Protein AF-0000000085047997 (afdb_homodimer)

InterPro domains:
  IPR000868 Isochorismatase-like domain [PF00857] (5-174)
  IPR036380 Isochorismatase-like superfamily [G3DSA:3.40.50.850] (3-185)
  IPR036380 Isochorismatase-like superfamily [SSF52499] (2-170)
  IPR050272 Isochorismatase-like hydrolase [PTHR43540] (2-173)

Organism: Alkalihalophilus pseudofirmus (strain ATCC BAA-2126 / JCM 17055 / OF4) (NCBI:txid398511)

Radius of gyration: 21.26 Å; Cα contacts (8 Å, |Δi|>4): 822; chains: 2; bounding box: 45×60×48 Å

Sequence (376 aa):
MSRKALLIVDMSYDFVADDGGLTVGTPAQTIVPDIVRTANLFLEKGDVVAVCMDAHTEDDPHFELWPKHNIIGTKGQELYGELGTWYDKNKENKSVLYIPKPEYDAFFNTNLEEELLAADVGEVYVVGVCTDICNFLTVYGAYARGFKTVAIYDQMTTFTQNQDVFIQQMESIFKTKIVYTSDLEKLEMSRKALLIVDMSYDFVADDGGLTVGTPAQTIVPDIVRTANLFLEKGDVVAVCMDAHTEDDPHFELWPKHNIIGTKGQELYGELGTWYDKNKENKSVLYIPKPEYDAFFNTNLEEELLAADVGEVYVVGVCTDICNFLTVYGAYARGFKTVAIYDQMTTFTQNQDVFIQQMESIFKTKIVYTSDLEKLE

pLDDT: mean 97.16, std 5.65, range [54.94, 99.0]

Solvent-accessible surface area (backbone atoms only — not comparable to full-atom values): 19262 Å² total; per-residue (Å²): 130,68,32,42,31,40,36,42,25,38,57,16,23,9,33,25,34,84,85,24,58,62,43,44,21,66,64,45,53,68,28,44,67,59,50,47,52,50,50,50,54,33,50,74,71,72,20,30,36,32,40,33,32,58,43,33,57,92,82,38,73,65,49,81,80,37,72,67,52,21,30,70,93,39,72,37,39,35,50,37,68,69,49,31,56,50,42,71,74,38,60,83,40,86,48,41,44,76,42,66,12,78,49,59,24,50,50,51,90,43,62,49,63,61,54,38,54,76,62,43,40,44,36,39,34,43,32,31,34,31,33,68,48,27,40,42,40,27,53,48,46,40,39,76,70,68,32,45,43,30,37,33,55,78,38,36,34,51,77,62,91,44,51,64,62,41,51,50,45,37,33,77,71,61,60,26,45,78,44,42,75,83,52,55,80,67,60,126,132,68,32,40,30,40,39,40,26,36,58,16,23,9,33,24,35,85,86,25,58,62,45,45,22,65,64,46,54,69,29,46,66,59,51,48,52,50,49,49,53,33,51,75,70,71,21,28,36,33,40,33,32,58,43,32,58,92,82,39,71,66,49,81,80,37,71,68,52,21,31,69,93,40,73,37,40,36,50,38,68,70,50,31,55,49,43,72,74,38,59,83,40,87,48,41,45,79,43,64,12,75,48,59,26,49,48,52,89,42,61,47,63,60,54,38,52,76,64,42,41,44,36,39,34,42,33,30,35,31,34,70,46,27,42,43,40,26,52,47,46,39,39,77,70,71,33,45,43,32,36,33,54,74,39,37,35,50,77,64,92,44,52,64,64,42,52,49,45,37,33,74,72,62,62,26,45,78,42,42,74,83,52,55,81,66,58,124

Foldseek 3Di:
DFAEEEEAEAQACLADPPPHQNHLYPLQVVLLVLSLVLCVVSVVVVHAYEYQFEEDDPPRPVCVVGPDALYPPDNRRARDDVVNVSCVVCVPPLRYHYWHDNALASLPPTCVVVSSVVSRHAAYEYAGDALQTSRLNNLVVCLVVRHAYEYALSRHHYNDPCSVVSVVCCCPPSVYHYHHSVCVVVVD/DFAEEEEAEAQACLQDPPPHQNHLYPLQVVLLVLSLVVCVVSVVVVHAYEYQFEEDDPPRPVCVVGPDALYPPDNRRARDDVVNVSCVVCVPPLRYHYWHDNALASLPPTCVVVSSVVSRHAAYEYAGDALQTSRLNNLVVCLVVRHAYEYALSRHHYNDPCSVVSVVCCCPPSVYHYHHSVCVVVVD

Nearest PDB structures (fold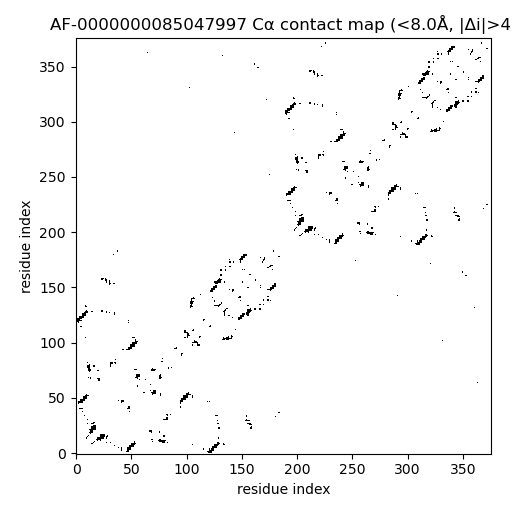seek):
  5zn8-assembly1_A  TM=9.623E-01  e=6.491E-22  Bacillus subtilis
  6a8l-assembly1_B  TM=9.741E-01  e=2.155E-21  Bacillus subtilis
  5zn8-assembly1_B  TM=9.685E-01  e=2.955E-21  Bacillus subtilis
  3o91-assembly1_C  TM=9.641E-01  e=3.696E-20  Streptococcus pneumoniae TIGR4
  3o92-assembly1_C  TM=9.667E-01  e=5.751E-20  Streptococcus pneumoniae TIGR4

Structure (mmCIF, N/CA/C/O backbone):
data_AF-0000000085047997-model_v1
#
loop_
_entity.id
_entity.type
_entity.pdbx_description
1 polymer 'Isochorismatase hydrolase'
#
loop_
_atom_site.group_PDB
_atom_site.id
_atom_site.type_symbol
_atom_site.label_atom_id
_atom_site.label_alt_id
_atom_site.label_comp_id
_atom_site.label_asym_id
_atom_site.label_entity_id
_atom_site.label_seq_id
_atom_site.pdbx_PDB_ins_code
_atom_site.Cartn_x
_atom_site.Cartn_y
_atom_site.Cartn_z
_atom_site.occupancy
_atom_site.B_iso_or_equiv
_atom_site.auth_seq_id
_atom_site.auth_comp_id
_atom_site.auth_asym_id
_atom_site.auth_atom_id
_atom_site.pdbx_PDB_model_num
ATOM 1 N N . MET A 1 1 ? -17.781 7.16 22.281 1 70.12 1 MET A N 1
ATOM 2 C CA . MET A 1 1 ? -17.469 7.07 20.859 1 70.12 1 MET A CA 1
ATOM 3 C C . MET A 1 1 ? -15.969 7.156 20.625 1 70.12 1 MET A C 1
ATOM 5 O O . MET A 1 1 ? -15.25 7.812 21.391 1 70.12 1 MET A O 1
ATOM 9 N N . SER A 1 2 ? -15.328 6.227 19.734 1 88.81 2 SER A N 1
ATOM 10 C CA . SER A 1 2 ? -13.883 6.258 19.531 1 88.81 2 SER A CA 1
ATOM 11 C C . SER A 1 2 ? -13.438 7.609 19 1 88.81 2 SER A C 1
ATOM 13 O O . SER A 1 2 ? -14.211 8.312 18.344 1 88.81 2 SER A O 1
ATOM 15 N N . ARG A 1 3 ? -12.375 8.125 19.5 1 96.69 3 ARG A N 1
ATOM 16 C CA . ARG A 1 3 ? -11.789 9.375 19.016 1 96.69 3 ARG A CA 1
ATOM 17 C C . ARG A 1 3 ? -11.398 9.25 17.547 1 96.69 3 ARG A C 1
ATOM 19 O O . ARG A 1 3 ? -11.367 8.148 17 1 96.69 3 ARG A O 1
ATOM 26 N N . LYS A 1 4 ? -11.258 10.414 16.938 1 98.19 4 LYS A N 1
ATOM 27 C CA . LYS A 1 4 ? -10.773 10.508 15.555 1 98.19 4 LYS A CA 1
ATOM 28 C C . LYS A 1 4 ? -9.359 11.07 15.508 1 98.19 4 LYS A C 1
ATOM 30 O O . LYS A 1 4 ? -8.883 11.656 16.484 1 98.19 4 LYS A O 1
ATOM 35 N N . ALA A 1 5 ? -8.695 10.766 14.438 1 98.88 5 ALA A N 1
ATOM 36 C CA . ALA A 1 5 ? -7.375 11.352 14.234 1 98.88 5 ALA A CA 1
ATOM 37 C C . ALA A 1 5 ? -7.242 11.922 12.828 1 98.88 5 ALA A C 1
ATOM 39 O O . ALA A 1 5 ? -7.723 11.328 11.859 1 98.88 5 ALA A O 1
ATOM 40 N N . LEU A 1 6 ? -6.684 13.094 12.758 1 98.94 6 LEU A N 1
ATOM 41 C CA . LEU A 1 6 ? -6.234 13.656 11.484 1 98.94 6 LEU A CA 1
ATOM 42 C C . LEU A 1 6 ? -4.77 13.32 11.234 1 98.94 6 LEU A C 1
ATOM 44 O O . LEU A 1 6 ? -3.898 13.672 12.031 1 98.94 6 LEU A O 1
ATOM 48 N N . LEU A 1 7 ? -4.492 12.602 10.172 1 99 7 LEU A N 1
ATOM 49 C CA . LEU A 1 7 ? -3.121 12.352 9.742 1 99 7 LEU A CA 1
ATOM 50 C C . LEU A 1 7 ? -2.701 13.344 8.664 1 99 7 LEU A C 1
ATOM 52 O O . LEU A 1 7 ? -3.246 13.336 7.555 1 99 7 LEU A O 1
ATOM 56 N N . ILE A 1 8 ? -1.826 14.219 9 1 99 8 ILE A N 1
ATOM 57 C CA . ILE A 1 8 ? -1.239 15.172 8.062 1 99 8 ILE A CA 1
ATOM 58 C C . ILE A 1 8 ? 0.055 14.594 7.492 1 99 8 ILE A C 1
ATOM 60 O O . ILE A 1 8 ? 1.069 14.523 8.188 1 99 8 ILE A O 1
ATOM 64 N N . VAL A 1 9 ? 0.037 14.297 6.195 1 98.94 9 VAL A N 1
ATOM 65 C CA . VAL A 1 9 ? 1.121 13.516 5.605 1 98.94 9 VAL A CA 1
ATOM 66 C C . VAL A 1 9 ? 2.021 14.43 4.777 1 98.94 9 VAL A C 1
ATOM 68 O O . VAL A 1 9 ? 1.578 15.016 3.785 1 98.94 9 VAL A O 1
ATOM 71 N N . ASP A 1 10 ? 3.232 14.625 5.184 1 98.94 10 ASP A N 1
ATOM 72 C CA . ASP A 1 10 ? 4.398 15.062 4.422 1 98.94 10 ASP A CA 1
ATOM 73 C C . ASP A 1 10 ? 4.215 16.484 3.891 1 98.94 10 ASP A C 1
ATOM 75 O O . ASP A 1 10 ? 4.582 16.781 2.754 1 98.94 10 ASP A O 1
ATOM 79 N N . MET A 1 11 ? 3.648 17.344 4.766 1 98.94 11 MET A N 1
ATOM 80 C CA . MET A 1 11 ? 3.547 18.75 4.391 1 98.94 11 MET A CA 1
ATOM 81 C C . MET A 1 11 ? 4.805 19.516 4.785 1 98.94 11 MET A C 1
ATOM 83 O O . MET A 1 11 ? 4.73 20.531 5.473 1 98.94 11 MET A O 1
ATOM 87 N N . SER A 1 12 ? 5.895 19.047 4.305 1 98.94 12 SER A N 1
ATOM 88 C CA . SER A 1 12 ? 7.215 19.594 4.609 1 98.94 12 SER A CA 1
ATOM 89 C C . SER A 1 12 ? 7.621 20.656 3.602 1 98.94 12 SER A C 1
ATOM 91 O O . SER A 1 12 ? 7 20.797 2.545 1 98.94 12 SER A O 1
ATOM 93 N N . TYR A 1 13 ? 8.656 21.375 3.92 1 98.88 13 TYR A N 1
ATOM 94 C CA . TYR A 1 13 ? 9.242 22.344 3.002 1 98.88 13 TYR A CA 1
ATOM 95 C C . TYR A 1 13 ? 9.68 21.672 1.705 1 98.88 13 TYR A C 1
ATOM 97 O O . TYR A 1 13 ? 9.344 22.141 0.614 1 98.88 13 TYR A O 1
ATOM 105 N N . ASP A 1 14 ? 10.375 20.594 1.718 1 98.88 14 ASP A N 1
ATOM 106 C CA . ASP A 1 14 ? 10.914 19.906 0.541 1 98.88 14 ASP A CA 1
ATOM 107 C C . ASP A 1 14 ? 9.797 19.422 -0.371 1 98.88 14 ASP A C 1
ATOM 109 O O . ASP A 1 14 ? 9.945 19.391 -1.594 1 98.88 14 ASP A O 1
ATOM 113 N N . PHE A 1 15 ? 8.617 19.094 0.186 1 98.88 15 PHE A N 1
ATOM 114 C CA . PHE A 1 15 ? 7.531 18.547 -0.616 1 98.88 15 PHE A CA 1
ATOM 115 C C . PHE A 1 15 ? 6.566 19.641 -1.056 1 98.88 15 PHE A C 1
ATOM 117 O O . PHE A 1 15 ? 5.727 19.406 -1.932 1 98.88 15 PHE A O 1
ATOM 124 N N . VAL A 1 16 ? 6.648 20.891 -0.462 1 98.88 16 VAL A N 1
ATOM 125 C CA . VAL A 1 16 ? 5.59 21.859 -0.696 1 98.88 16 VAL A CA 1
ATOM 126 C C . VAL A 1 16 ? 6.168 23.094 -1.367 1 98.88 16 VAL A C 1
ATOM 128 O O . VAL A 1 16 ? 5.566 23.641 -2.297 1 98.88 16 VAL A O 1
ATOM 131 N N . ALA A 1 17 ? 7.32 23.516 -0.924 1 98.75 17 ALA A N 1
ATOM 132 C CA . ALA A 1 17 ? 7.879 24.797 -1.362 1 98.75 17 ALA A CA 1
ATOM 133 C C . ALA A 1 17 ? 8.32 24.734 -2.82 1 98.75 17 ALA A C 1
ATOM 135 O O . ALA A 1 17 ? 8.719 23.672 -3.307 1 98.75 17 ALA A O 1
ATOM 136 N N . ASP A 1 18 ? 8.328 25.859 -3.482 1 98.31 18 ASP A N 1
ATOM 137 C CA . ASP A 1 18 ? 8.727 25.922 -4.883 1 98.31 18 ASP A CA 1
ATOM 138 C C . ASP A 1 18 ? 10.156 25.438 -5.074 1 98.31 18 ASP A C 1
ATOM 140 O O . ASP A 1 18 ? 10.469 24.781 -6.074 1 98.31 18 ASP A O 1
ATOM 144 N N . ASP A 1 19 ? 10.984 25.719 -4.18 1 97.88 19 ASP A N 1
ATOM 145 C CA . ASP A 1 19 ? 12.383 25.328 -4.293 1 97.88 19 ASP A CA 1
ATOM 146 C C . ASP A 1 19 ? 12.688 24.109 -3.424 1 97.88 19 ASP A C 1
ATOM 148 O O . ASP A 1 19 ? 13.844 23.875 -3.061 1 97.88 19 ASP A O 1
ATOM 152 N N . GLY A 1 20 ? 11.695 23.406 -3.002 1 97.88 20 GLY A N 1
ATOM 153 C CA . GLY A 1 20 ? 11.875 22.172 -2.248 1 97.88 20 GLY A CA 1
ATOM 154 C C . GLY A 1 20 ? 12.547 21.078 -3.049 1 97.88 20 GLY A C 1
ATOM 155 O O . GLY A 1 20 ? 12.406 21.016 -4.273 1 97.88 20 GLY A O 1
ATOM 156 N N . GLY A 1 21 ? 13.242 20.172 -2.438 1 96.19 21 GLY A N 1
ATOM 157 C CA . GLY A 1 21 ? 14.039 19.125 -3.078 1 96.19 21 GLY A CA 1
ATOM 158 C C . GLY A 1 21 ? 13.211 18.141 -3.879 1 96.19 21 GLY A C 1
ATOM 159 O O . GLY A 1 21 ? 13.703 17.531 -4.824 1 96.19 21 GLY A O 1
ATOM 160 N N . LEU A 1 22 ? 11.953 17.953 -3.549 1 97.38 22 LEU A N 1
ATOM 161 C CA . LEU A 1 22 ? 11.023 17.047 -4.199 1 97.38 22 LEU A CA 1
ATOM 162 C C . LEU A 1 22 ? 9.602 17.578 -4.137 1 97.38 22 LEU A C 1
ATOM 164 O O . LEU A 1 22 ? 8.688 16.891 -3.668 1 97.38 22 LEU A O 1
ATOM 168 N N . THR A 1 23 ? 9.336 18.75 -4.676 1 98.31 23 THR A N 1
ATOM 169 C CA . THR A 1 23 ? 8.18 19.594 -4.402 1 98.31 23 THR A CA 1
ATOM 170 C C . THR A 1 23 ? 6.988 19.172 -5.258 1 98.31 23 THR A C 1
ATOM 172 O O . THR A 1 23 ? 7.148 18.828 -6.43 1 98.31 23 THR A O 1
ATOM 175 N N . VAL A 1 24 ? 5.797 19.219 -4.648 1 98.44 24 VAL A N 1
ATOM 176 C CA . VAL A 1 24 ? 4.52 19.172 -5.344 1 98.44 24 VAL A CA 1
ATOM 177 C C . VAL A 1 24 ? 4.129 20.578 -5.801 1 98.44 24 VAL A C 1
ATOM 179 O O . VAL A 1 24 ? 3.287 20.734 -6.688 1 98.44 24 VAL A O 1
ATOM 182 N N . GLY A 1 25 ? 4.715 21.578 -5.219 1 98.25 25 GLY A N 1
ATOM 183 C CA . GLY A 1 25 ? 4.555 22.953 -5.668 1 98.25 25 GLY A CA 1
ATOM 184 C C . GLY A 1 25 ? 3.229 23.562 -5.254 1 98.25 25 GLY A C 1
ATOM 185 O O . GLY A 1 25 ? 2.77 23.359 -4.129 1 98.25 25 GLY A O 1
ATOM 186 N N . THR A 1 26 ? 2.639 24.344 -6.102 1 98.31 26 THR A N 1
ATOM 187 C CA . THR A 1 26 ? 1.471 25.172 -5.84 1 98.31 26 THR A CA 1
ATOM 188 C C . THR A 1 26 ? 0.292 24.328 -5.375 1 98.31 26 THR A C 1
ATOM 190 O O . THR A 1 26 ? -0.425 24.703 -4.445 1 98.31 26 THR A O 1
ATOM 193 N N . PRO A 1 27 ? 0.113 23.172 -5.992 1 98.31 27 PRO A N 1
ATOM 194 C CA . PRO A 1 27 ? -1.017 22.359 -5.516 1 98.31 27 PRO A CA 1
ATOM 195 C C . PRO A 1 27 ? -0.931 22.047 -4.023 1 98.31 27 PRO A C 1
ATOM 197 O O . PRO A 1 27 ? -1.945 22.094 -3.322 1 98.31 27 PRO A O 1
ATOM 200 N N . ALA A 1 28 ? 0.242 21.781 -3.525 1 98.81 28 ALA A N 1
ATOM 201 C CA . ALA A 1 28 ? 0.417 21.469 -2.107 1 98.81 28 ALA A CA 1
ATOM 202 C C . ALA A 1 28 ? 0.304 22.734 -1.256 1 98.81 28 ALA A C 1
ATOM 204 O O . ALA A 1 28 ? -0.241 22.703 -0.15 1 98.81 28 ALA A O 1
ATOM 205 N N . GLN A 1 29 ? 0.807 23.844 -1.737 1 98.81 29 GLN A N 1
ATOM 206 C CA . GLN A 1 29 ? 0.741 25.094 -1.008 1 98.81 29 GLN A CA 1
ATOM 207 C C . GLN A 1 29 ? -0.706 25.516 -0.768 1 98.81 29 GLN A C 1
AT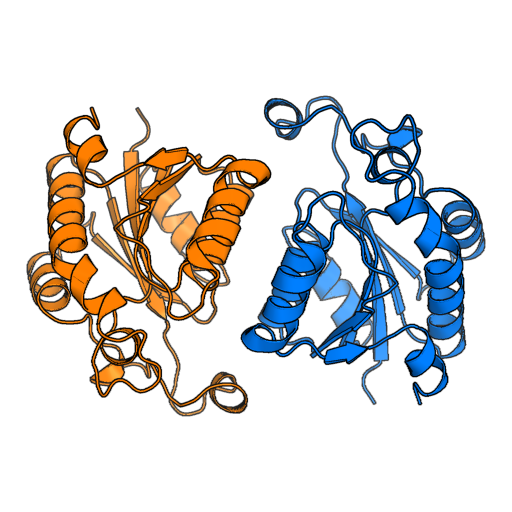OM 209 O O . GLN A 1 29 ? -1.037 26.047 0.299 1 98.81 29 GLN A O 1
ATOM 214 N N . THR A 1 30 ? -1.567 25.219 -1.692 1 98.31 30 THR A N 1
ATOM 215 C CA . THR A 1 30 ? -2.932 25.719 -1.69 1 98.31 30 THR A CA 1
ATOM 216 C C . THR A 1 30 ? -3.775 25.016 -0.635 1 98.31 30 THR A C 1
ATOM 218 O O . THR A 1 30 ? -4.801 25.547 -0.195 1 98.31 30 THR A O 1
ATOM 221 N N . ILE A 1 31 ? -3.34 23.875 -0.16 1 98.56 31 I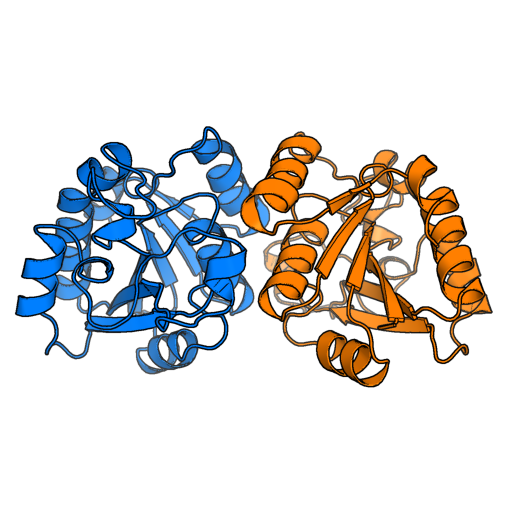LE A N 1
ATOM 222 C CA . ILE A 1 31 ? -4.203 23.125 0.748 1 98.56 31 ILE A CA 1
ATOM 223 C C . ILE A 1 31 ? -3.764 23.359 2.191 1 98.56 31 ILE A C 1
ATOM 225 O O . ILE A 1 31 ? -4.441 22.938 3.131 1 98.56 31 ILE A O 1
ATOM 229 N N . VAL A 1 32 ? -2.666 24.109 2.428 1 98.75 32 VAL A N 1
ATOM 230 C CA . VAL A 1 32 ? -2.07 24.281 3.748 1 98.75 32 VAL A CA 1
ATOM 231 C C . VAL A 1 32 ? -3.057 24.984 4.672 1 98.75 32 VAL A C 1
ATOM 233 O O . VAL A 1 32 ? -3.32 24.516 5.785 1 98.75 32 VAL A O 1
ATOM 236 N N . PRO A 1 33 ? -3.727 26.094 4.199 1 98.38 33 PRO A N 1
ATOM 237 C CA . PRO A 1 33 ? -4.629 26.797 5.117 1 98.38 33 PRO A CA 1
ATOM 238 C C . PRO A 1 33 ? -5.797 25.922 5.574 1 98.38 33 PRO A C 1
ATOM 240 O O . PRO A 1 33 ? -6.172 25.953 6.75 1 98.38 33 PRO A O 1
ATOM 243 N N . ASP A 1 34 ? -6.34 25.156 4.668 1 98.19 34 ASP A N 1
ATOM 244 C CA . ASP A 1 34 ? -7.465 24.297 5.023 1 98.19 34 ASP A CA 1
ATOM 245 C C . ASP A 1 34 ? -7.031 23.188 5.977 1 98.19 34 ASP A C 1
ATOM 247 O O . ASP A 1 34 ? -7.785 22.797 6.867 1 98.19 34 ASP A O 1
ATOM 251 N N . ILE A 1 35 ? -5.809 22.656 5.816 1 98.81 35 ILE A N 1
ATOM 252 C CA . ILE A 1 35 ? -5.281 21.62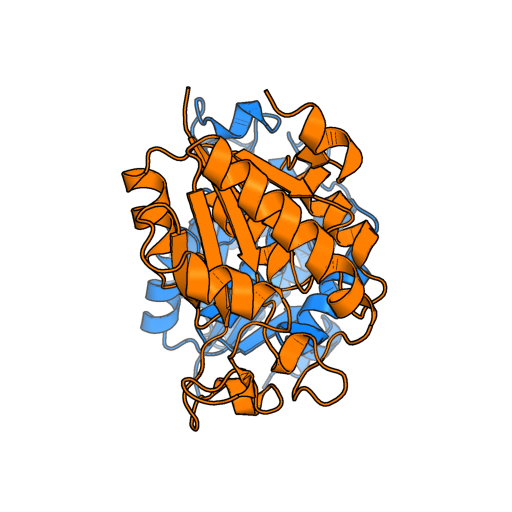5 6.711 1 98.81 35 ILE A CA 1
ATOM 253 C C . ILE A 1 35 ? -5.137 22.203 8.117 1 98.81 35 ILE A C 1
ATOM 255 O O . ILE A 1 35 ? -5.5 21.547 9.102 1 98.81 35 ILE A O 1
ATOM 259 N N . VAL A 1 36 ? -4.656 23.438 8.211 1 98.75 36 VAL A N 1
ATOM 260 C CA . VAL A 1 36 ? -4.484 24.078 9.5 1 98.75 36 VAL A CA 1
ATOM 261 C C . VAL A 1 36 ? -5.844 24.266 10.18 1 98.75 36 VAL A C 1
ATOM 263 O O . VAL A 1 36 ? -5.992 23.969 11.367 1 98.75 36 VAL A O 1
ATOM 266 N N . ARG A 1 37 ? -6.828 24.672 9.414 1 97.62 37 ARG A N 1
ATOM 267 C CA . ARG A 1 37 ? -8.172 24.844 9.953 1 97.62 37 ARG A CA 1
ATOM 268 C C . ARG A 1 37 ? -8.734 23.5 10.438 1 97.62 37 ARG A C 1
ATOM 270 O O . ARG A 1 37 ? -9.336 23.438 11.516 1 97.62 37 ARG A O 1
ATOM 277 N N . THR A 1 38 ? -8.555 22.484 9.664 1 98.31 38 THR A N 1
ATOM 278 C CA . THR A 1 38 ? -9.047 21.156 10.023 1 98.31 38 THR A CA 1
ATOM 279 C C . THR A 1 38 ? -8.344 20.641 11.281 1 98.31 38 THR A C 1
ATOM 281 O O . THR A 1 38 ? -8.984 20.062 12.156 1 98.31 38 THR A O 1
ATOM 284 N N . ALA A 1 39 ? -7.016 20.875 11.375 1 98.62 39 ALA A N 1
ATOM 285 C CA . ALA A 1 39 ? -6.27 20.484 12.57 1 98.62 39 ALA A CA 1
ATOM 286 C C . ALA A 1 39 ? -6.832 21.156 13.82 1 98.62 39 ALA A C 1
ATOM 288 O O . ALA A 1 39 ? -7.004 20.5 14.852 1 98.62 39 ALA A O 1
ATOM 289 N N . ASN A 1 40 ? -7.121 22.391 13.688 1 97.81 40 ASN A N 1
ATOM 290 C CA . ASN A 1 40 ? -7.715 23.109 14.812 1 97.81 40 ASN A CA 1
ATOM 291 C C . ASN A 1 40 ? -9.062 22.516 15.211 1 97.81 40 ASN A C 1
ATOM 293 O O . ASN A 1 40 ? -9.359 22.375 16.391 1 97.81 40 ASN A O 1
ATOM 297 N N . LEU A 1 41 ? -9.852 22.25 14.219 1 97.25 41 LEU A N 1
ATOM 298 C CA . LEU A 1 41 ? -11.164 21.672 14.477 1 97.25 41 LEU A CA 1
ATOM 299 C C . LEU A 1 41 ? -11.031 20.359 15.242 1 97.25 41 LEU A C 1
ATOM 301 O O . LEU A 1 41 ? -11.797 20.109 16.172 1 97.25 41 LEU A O 1
ATOM 305 N N . PHE A 1 42 ? -10.086 19.5 14.852 1 97.81 42 PHE A N 1
ATOM 306 C CA . PHE A 1 42 ? -9.883 18.219 15.523 1 97.81 42 PHE A CA 1
ATOM 307 C C . PHE A 1 42 ? -9.484 18.438 16.984 1 97.81 42 PHE A C 1
ATOM 309 O O . PHE A 1 42 ? -10.039 17.812 17.891 1 97.81 42 PHE A O 1
ATOM 316 N N . LEU A 1 43 ? -8.539 19.359 17.25 1 97.69 43 LEU A N 1
ATOM 317 C CA . LEU A 1 43 ? -8.078 19.609 18.609 1 97.69 43 LEU A CA 1
ATOM 318 C C . LEU A 1 43 ? -9.195 20.188 19.469 1 97.69 43 LEU A C 1
ATOM 320 O O . LEU A 1 43 ? -9.328 19.844 20.641 1 97.69 43 LEU A O 1
ATOM 324 N N . GLU A 1 44 ? -10.008 21.047 18.859 1 95.62 44 GLU A N 1
ATOM 325 C CA . GLU A 1 44 ? -11.133 21.641 19.562 1 95.62 44 GLU A CA 1
ATOM 326 C C . GLU A 1 44 ? -12.117 20.578 20.031 1 95.62 44 GLU A C 1
ATOM 328 O O . GLU A 1 44 ? -12.75 20.719 21.078 1 95.62 44 GLU A O 1
ATOM 333 N N . LYS A 1 45 ? -12.188 19.516 19.312 1 95.31 45 LYS A N 1
ATOM 334 C CA . LYS A 1 45 ? -13.133 18.453 19.625 1 95.31 45 LYS A CA 1
ATOM 335 C C . LYS A 1 45 ? -12.5 17.391 20.516 1 95.31 45 LYS A C 1
ATOM 337 O O . LYS A 1 45 ? -13.125 16.375 20.844 1 95.31 45 LYS A O 1
ATOM 342 N N . GLY A 1 46 ? -11.25 17.594 20.844 1 96 46 GLY A N 1
ATOM 343 C CA . GLY A 1 46 ? -10.547 16.641 21.688 1 96 46 GLY A CA 1
ATOM 344 C C . GLY A 1 46 ? -10 15.453 20.938 1 96 46 GLY A C 1
ATOM 345 O O . GLY A 1 46 ? -9.688 14.414 21.531 1 96 46 GLY A O 1
ATOM 346 N N . ASP A 1 47 ? -9.945 15.578 19.609 1 97.94 47 ASP A N 1
ATOM 347 C CA . ASP A 1 47 ? -9.43 14.516 18.75 1 97.94 47 ASP A CA 1
ATOM 348 C C . ASP A 1 47 ? -7.926 14.664 18.531 1 97.94 47 ASP A C 1
ATOM 350 O O . ASP A 1 47 ? -7.297 15.562 19.109 1 97.94 47 ASP A O 1
ATOM 354 N N . VAL A 1 48 ? -7.348 13.75 17.844 1 98.81 48 VAL A N 1
ATOM 355 C CA . VAL A 1 48 ? -5.898 13.656 17.703 1 98.81 48 VAL A CA 1
ATOM 356 C C . VAL A 1 48 ? -5.469 14.234 16.359 1 98.81 48 VAL A C 1
ATOM 358 O O . VAL A 1 48 ? -6.18 14.102 15.359 1 98.81 48 VAL A O 1
ATOM 361 N N . VAL A 1 49 ? -4.402 14.914 16.344 1 98.94 49 VAL A N 1
ATOM 362 C CA . VAL A 1 49 ? -3.732 15.32 15.117 1 98.94 49 VAL A CA 1
ATOM 363 C C . VAL A 1 49 ? -2.328 14.719 15.07 1 98.94 49 VAL A C 1
ATOM 365 O O . VAL A 1 49 ? -1.532 14.914 15.992 1 98.94 49 VAL A O 1
ATOM 368 N N . ALA A 1 50 ? -2.033 13.961 14.055 1 99 50 ALA A N 1
ATOM 369 C CA . ALA A 1 50 ? -0.711 13.359 13.875 1 99 50 ALA A CA 1
ATOM 370 C C . ALA A 1 50 ? -0.037 13.883 12.609 1 99 50 ALA A C 1
ATOM 372 O O . ALA A 1 50 ? -0.577 13.742 11.516 1 99 50 ALA A O 1
ATOM 373 N N . VAL A 1 51 ? 1.079 14.523 12.82 1 98.94 51 VAL A N 1
ATOM 374 C CA . VAL A 1 51 ? 1.946 14.867 11.695 1 98.94 51 VAL A CA 1
ATOM 375 C C . VAL A 1 51 ? 2.809 13.664 11.32 1 98.94 51 VAL A C 1
ATOM 377 O O . VAL A 1 51 ? 3.641 13.219 12.117 1 98.94 51 VAL A O 1
ATOM 380 N N . CYS A 1 52 ? 2.566 13.109 10.164 1 98.94 52 CYS A N 1
ATOM 381 C CA . CYS A 1 52 ? 3.344 11.992 9.633 1 98.94 52 CYS A CA 1
ATOM 382 C C . CYS A 1 52 ? 4.367 12.484 8.609 1 98.94 52 CYS A C 1
ATOM 384 O O . CYS A 1 52 ? 4.008 12.852 7.492 1 98.94 52 CYS A O 1
ATOM 386 N N . MET A 1 53 ? 5.641 12.5 9.023 1 98.88 53 MET A N 1
ATOM 387 C CA . MET A 1 53 ? 6.656 13.234 8.281 1 98.88 53 MET A CA 1
ATOM 388 C C . MET A 1 53 ? 7.762 12.297 7.801 1 98.88 53 MET A C 1
ATOM 390 O O . MET A 1 53 ? 8.383 11.602 8.609 1 98.88 53 MET A O 1
ATOM 394 N N . ASP A 1 54 ? 7.926 12.273 6.457 1 98.62 54 ASP A N 1
ATOM 395 C CA . ASP A 1 54 ? 9.078 11.602 5.875 1 98.62 54 ASP A CA 1
ATOM 396 C C . ASP A 1 54 ? 10.375 12.055 6.543 1 98.62 54 ASP A C 1
ATOM 398 O O . ASP A 1 54 ? 10.57 13.25 6.781 1 98.62 54 ASP A O 1
ATOM 402 N N . ALA A 1 55 ? 11.203 11.117 6.918 1 98.56 55 ALA A N 1
ATOM 403 C CA . ALA A 1 55 ? 12.422 11.445 7.656 1 98.56 55 ALA A CA 1
ATOM 404 C C . ALA A 1 55 ? 13.578 10.547 7.227 1 98.56 55 ALA A C 1
ATOM 406 O O . ALA A 1 55 ? 13.492 9.32 7.312 1 98.56 55 ALA A O 1
ATOM 407 N N . HIS A 1 56 ? 14.664 11.164 6.797 1 98.25 56 HIS A N 1
ATOM 408 C CA . HIS A 1 56 ? 15.836 10.453 6.305 1 98.25 56 HIS A CA 1
ATOM 409 C C . HIS A 1 56 ? 17.109 11.008 6.922 1 98.25 56 HIS A C 1
ATOM 411 O O . HIS A 1 56 ? 17.172 12.18 7.301 1 98.25 56 HIS A O 1
ATOM 417 N N . THR A 1 57 ? 18.094 10.156 7.062 1 97.88 57 THR A N 1
ATOM 418 C CA . THR A 1 57 ? 19.438 10.633 7.355 1 97.88 57 THR A CA 1
ATOM 419 C C . THR A 1 57 ? 20.156 11.047 6.07 1 97.88 57 THR A C 1
ATOM 421 O O . THR A 1 57 ? 19.703 10.727 4.969 1 97.88 57 THR A O 1
ATOM 424 N N . GLU A 1 58 ? 21.266 11.711 6.191 1 96.19 58 GLU A N 1
ATOM 425 C CA . GLU A 1 58 ? 22 12.219 5.031 1 96.19 58 GLU A CA 1
ATOM 426 C C . GLU A 1 58 ? 22.438 11.078 4.117 1 96.19 58 GLU A C 1
ATOM 428 O O . GLU A 1 58 ? 22.484 11.234 2.895 1 96.19 58 GLU A O 1
ATOM 433 N N . ASP A 1 59 ? 22.781 9.922 4.711 1 96.25 59 ASP A N 1
ATOM 434 C CA . ASP A 1 59 ? 23.297 8.797 3.943 1 96.25 59 ASP A CA 1
ATOM 435 C C . ASP A 1 59 ? 22.234 7.742 3.715 1 96.25 59 ASP A C 1
ATOM 437 O O . ASP A 1 59 ? 22.547 6.574 3.459 1 96.25 59 ASP A O 1
ATOM 441 N N . ASP A 1 60 ? 21 8.125 3.803 1 96 60 ASP A N 1
ATOM 442 C CA . ASP A 1 60 ? 19.906 7.188 3.619 1 96 60 ASP A CA 1
ATOM 443 C C . ASP A 1 60 ? 19.938 6.57 2.223 1 96 60 ASP A C 1
ATOM 445 O O . ASP A 1 60 ? 20 7.285 1.223 1 96 60 ASP A O 1
ATOM 449 N N . PRO A 1 61 ? 19.906 5.219 2.117 1 94 61 PRO A N 1
ATOM 450 C CA . PRO A 1 61 ? 19.891 4.562 0.807 1 94 61 PRO A CA 1
ATOM 451 C C . PRO A 1 61 ? 18.719 5.004 -0.06 1 94 61 PRO A C 1
ATOM 453 O O . PRO A 1 61 ? 18.75 4.84 -1.282 1 94 61 PRO A O 1
ATOM 456 N N . HIS A 1 62 ? 17.766 5.57 0.547 1 93.06 62 HIS A N 1
ATOM 457 C CA . HIS A 1 62 ? 16.609 6.125 -0.152 1 93.06 62 HIS A CA 1
ATOM 458 C C . HIS A 1 62 ? 17.047 7.137 -1.209 1 93.06 62 HIS A C 1
ATOM 460 O O . HIS A 1 62 ? 16.375 7.289 -2.236 1 93.06 62 HIS A O 1
ATOM 466 N N . PHE A 1 63 ? 18.172 7.754 -1.063 1 95.44 63 PHE A N 1
ATOM 467 C CA . PHE A 1 63 ? 18.625 8.828 -1.939 1 95.44 63 PHE A CA 1
ATOM 468 C C . PHE A 1 63 ? 19.312 8.266 -3.18 1 95.44 63 PHE A C 1
ATOM 470 O O . PHE A 1 63 ? 19.641 9.016 -4.098 1 95.44 63 PHE A O 1
ATOM 477 N N . GLU A 1 64 ? 19.469 6.918 -3.264 1 94.06 64 GLU A N 1
ATOM 478 C CA . GLU A 1 64 ? 19.859 6.273 -4.512 1 94.06 64 GLU A CA 1
ATOM 479 C C . GLU A 1 64 ? 18.719 6.289 -5.527 1 94.06 64 GLU A C 1
ATOM 481 O O . GLU A 1 64 ? 18.953 6.172 -6.73 1 94.06 64 GLU A O 1
ATOM 486 N N . LEU A 1 65 ? 17.547 6.445 -5.023 1 93.25 65 LEU A N 1
ATOM 487 C CA . LEU A 1 65 ? 16.359 6.309 -5.848 1 93.25 65 LEU A CA 1
ATOM 488 C C . LEU A 1 65 ? 15.672 7.656 -6.039 1 93.25 65 LEU A C 1
ATOM 490 O O . LEU A 1 65 ? 14.945 7.855 -7.02 1 93.25 65 LEU A O 1
ATOM 494 N N . TRP A 1 66 ? 15.875 8.547 -5.082 1 95.06 66 TRP A N 1
ATOM 495 C CA . TRP A 1 66 ? 15.203 9.844 -5.062 1 95.06 66 TRP A CA 1
ATOM 496 C C . TRP A 1 66 ? 16.188 10.969 -4.773 1 95.06 66 TRP A C 1
ATOM 498 O O . TRP A 1 66 ? 17.219 10.75 -4.121 1 95.06 66 TRP A O 1
ATOM 508 N N . PRO A 1 67 ? 15.867 12.203 -5.277 1 95.81 67 PRO A N 1
ATOM 509 C CA . PRO A 1 67 ? 16.688 13.336 -4.82 1 95.81 67 PRO A CA 1
ATOM 510 C C . PRO A 1 67 ? 16.656 13.508 -3.305 1 95.81 67 PRO A C 1
ATOM 512 O O . PRO A 1 67 ? 15.695 13.094 -2.648 1 95.81 67 PRO A O 1
ATOM 515 N N . LYS A 1 68 ? 17.688 14.109 -2.799 1 96.44 68 LYS A N 1
ATOM 516 C CA . LYS A 1 68 ? 17.75 14.352 -1.36 1 96.44 68 LYS A CA 1
ATOM 517 C C . LYS A 1 68 ? 16.562 15.18 -0.892 1 96.44 68 LYS A C 1
ATOM 519 O O . LYS A 1 68 ? 16.203 16.172 -1.534 1 96.44 68 LYS A O 1
ATOM 524 N N . HIS A 1 69 ? 15.953 14.75 0.115 1 98.19 69 HIS A N 1
ATOM 525 C CA . HIS A 1 69 ? 14.797 15.422 0.707 1 98.19 69 HIS A CA 1
ATOM 526 C C . HIS A 1 69 ? 14.586 14.977 2.15 1 98.19 69 HIS A C 1
ATOM 528 O O . HIS A 1 69 ? 15.055 13.914 2.553 1 98.19 69 HIS A O 1
ATOM 534 N N . ASN A 1 70 ? 13.891 15.844 2.885 1 98.5 70 ASN A N 1
ATOM 535 C CA . ASN A 1 70 ? 13.406 15.57 4.234 1 98.5 70 ASN A CA 1
ATOM 536 C C . ASN A 1 70 ? 14.492 14.961 5.109 1 98.5 70 ASN A C 1
ATOM 538 O O . ASN A 1 70 ? 14.242 14 5.844 1 98.5 70 ASN A O 1
ATOM 542 N N . ILE A 1 71 ? 15.688 15.492 4.938 1 98.38 71 ILE A N 1
ATOM 543 C CA . ILE A 1 71 ? 16.781 15.094 5.812 1 98.38 71 ILE A CA 1
ATOM 544 C C . ILE A 1 71 ? 16.562 15.672 7.207 1 98.38 71 ILE A C 1
ATOM 546 O O . ILE A 1 71 ? 16.297 16.875 7.355 1 98.38 71 ILE A O 1
ATOM 550 N N . ILE A 1 72 ? 16.641 14.82 8.219 1 98.25 72 ILE A N 1
ATOM 551 C CA . ILE A 1 72 ? 16.359 15.18 9.602 1 98.25 72 ILE A CA 1
ATOM 552 C C . ILE A 1 72 ? 17.234 16.359 10.023 1 98.25 72 ILE A C 1
ATOM 554 O O . ILE A 1 72 ? 18.453 16.344 9.789 1 98.25 72 ILE A O 1
ATOM 558 N N . GLY A 1 73 ? 16.562 17.406 10.578 1 97.31 73 GLY A N 1
ATOM 559 C CA . GLY A 1 73 ? 17.297 18.531 11.141 1 97.31 73 GLY A CA 1
ATOM 560 C C . GLY A 1 73 ? 17.547 19.641 10.148 1 97.31 73 GLY A C 1
ATOM 561 O O . GLY A 1 73 ? 18.172 20.641 10.484 1 97.31 73 GLY A O 1
ATOM 562 N N . THR A 1 74 ? 17.156 19.484 8.938 1 98.06 74 THR A N 1
ATOM 563 C CA . THR A 1 74 ? 17.344 20.516 7.918 1 98.06 74 THR A CA 1
ATOM 564 C C . THR A 1 74 ? 16.062 21.281 7.68 1 98.06 74 THR A C 1
ATOM 566 O O . THR A 1 74 ? 14.977 20.859 8.102 1 98.06 74 THR A O 1
ATOM 569 N N . LYS A 1 75 ? 16.203 22.406 7.047 1 98 75 LYS A N 1
ATOM 570 C CA . LYS A 1 75 ? 15.047 23.203 6.637 1 98 75 LYS A CA 1
ATOM 571 C C . LYS A 1 75 ? 14.086 22.391 5.785 1 98 75 LYS A C 1
ATOM 573 O O . LYS A 1 75 ? 12.867 22.578 5.863 1 98 75 LYS A O 1
ATOM 578 N N . GLY A 1 76 ? 14.594 21.516 4.969 1 98.56 76 GLY A N 1
ATOM 579 C CA . GLY A 1 76 ? 13.805 20.703 4.059 1 98.56 76 GLY A CA 1
ATOM 580 C C . GLY A 1 76 ? 12.75 19.875 4.766 1 98.56 76 GLY A C 1
ATOM 581 O O . GLY A 1 76 ? 11.68 19.609 4.207 1 98.56 76 GLY A O 1
ATOM 582 N N . GLN A 1 77 ? 13.008 19.5 5.98 1 98.38 77 GLN A N 1
ATOM 583 C CA . GLN A 1 77 ? 12.086 18.625 6.703 1 98.38 77 GLN A CA 1
ATOM 584 C C . GLN A 1 77 ? 11.062 19.438 7.488 1 98.38 77 GLN A C 1
ATOM 586 O O . GLN A 1 77 ? 10.094 18.891 8.008 1 98.38 77 GLN A O 1
ATOM 591 N N . GLU A 1 78 ? 11.242 20.719 7.668 1 98.56 78 GLU A N 1
ATOM 592 C CA . GLU A 1 78 ? 10.336 21.562 8.453 1 98.56 78 GLU A CA 1
ATOM 593 C C . GLU A 1 78 ? 8.938 21.578 7.832 1 98.56 78 GLU A C 1
ATOM 595 O O . GLU A 1 78 ? 8.789 21.5 6.609 1 98.56 78 GLU A O 1
ATOM 600 N N . LEU A 1 79 ? 7.957 21.625 8.711 1 98.88 79 LEU A N 1
ATOM 601 C CA . LEU A 1 79 ? 6.602 21.844 8.219 1 98.88 79 LEU A CA 1
ATOM 602 C C . LEU A 1 79 ? 6.496 23.156 7.457 1 98.88 79 LEU A C 1
ATOM 604 O O . LEU A 1 79 ? 7.07 24.156 7.867 1 98.88 79 LEU A O 1
ATOM 608 N N . TYR A 1 80 ? 5.73 23.188 6.418 1 98.88 80 TYR A N 1
ATOM 609 C CA . TYR A 1 80 ? 5.711 24.312 5.496 1 98.88 80 TYR A CA 1
ATOM 610 C C . TYR A 1 80 ? 4.75 25.391 5.977 1 98.88 80 TYR A C 1
ATOM 612 O O . TYR A 1 80 ? 3.604 25.109 6.328 1 98.88 80 TYR A O 1
ATOM 620 N N . GLY A 1 81 ? 5.176 26.609 6.008 1 98.19 81 GLY A N 1
ATOM 621 C CA . GLY A 1 81 ? 4.324 27.781 6.164 1 98.19 81 GLY A CA 1
ATOM 622 C C . GLY A 1 81 ? 3.598 27.812 7.496 1 98.19 81 GLY A C 1
ATOM 623 O O . GLY A 1 81 ? 4.207 27.609 8.547 1 98.19 81 GLY A O 1
ATOM 624 N N . GLU A 1 82 ? 2.324 28.125 7.398 1 98.5 82 GLU A N 1
ATOM 625 C CA . GLU A 1 82 ? 1.53 28.312 8.609 1 98.5 82 GLU A CA 1
ATOM 626 C C . GLU A 1 82 ? 1.357 27 9.367 1 98.5 82 GLU A C 1
ATOM 628 O O . GLU A 1 82 ? 1.059 27 10.562 1 98.5 82 GLU A O 1
ATOM 633 N N . LEU A 1 83 ? 1.546 25.922 8.648 1 98.88 83 LEU A N 1
ATOM 634 C CA . LEU A 1 83 ? 1.456 24.641 9.344 1 98.88 83 LEU A CA 1
ATOM 635 C C . LEU A 1 83 ? 2.596 24.5 10.352 1 98.88 83 LEU A C 1
ATOM 637 O O . LEU A 1 83 ? 2.414 23.906 11.414 1 98.88 83 LEU A O 1
ATOM 641 N N . GLY A 1 84 ? 3.787 25 9.969 1 98.75 84 GLY A N 1
ATOM 642 C CA . GLY A 1 84 ? 4.891 25.016 10.914 1 98.75 84 GLY A CA 1
ATOM 643 C C . GLY A 1 84 ? 4.594 25.844 12.156 1 98.75 84 GLY A C 1
ATOM 644 O O . GLY A 1 84 ? 4.871 25.406 13.273 1 98.75 84 GLY A O 1
ATOM 645 N N . THR A 1 85 ? 4.043 27 11.969 1 98.5 85 THR A N 1
ATOM 646 C CA . THR A 1 85 ? 3.662 27.859 13.078 1 98.5 85 THR A CA 1
ATOM 647 C C . THR A 1 85 ? 2.619 27.188 13.961 1 98.5 85 THR A C 1
ATOM 649 O O . THR A 1 85 ? 2.697 27.25 15.188 1 98.5 85 THR A O 1
ATOM 652 N N . TRP A 1 86 ? 1.696 26.594 13.273 1 98.88 86 TRP A N 1
ATOM 653 C CA . TRP A 1 86 ? 0.66 25.859 14 1 98.88 86 TRP A CA 1
ATOM 654 C C . TRP A 1 86 ? 1.271 24.781 14.875 1 98.88 86 TRP A C 1
ATOM 656 O O . TRP A 1 86 ? 0.905 24.641 16.047 1 98.88 86 TRP A O 1
ATOM 666 N N . TYR A 1 87 ? 2.18 24.016 14.359 1 98.88 87 TYR A N 1
ATOM 667 C CA . TYR A 1 87 ? 2.799 22.922 15.117 1 98.88 87 TYR A CA 1
ATOM 668 C C . TYR A 1 87 ? 3.586 23.453 16.297 1 98.88 87 TYR A C 1
ATOM 670 O O . TYR A 1 87 ? 3.51 22.906 17.406 1 98.88 87 TYR A O 1
ATOM 678 N N . ASP A 1 88 ? 4.324 24.516 16.109 1 98.56 88 ASP A N 1
ATOM 679 C CA . ASP A 1 88 ? 5.113 25.109 17.172 1 98.56 88 ASP A CA 1
ATOM 680 C C . ASP A 1 88 ? 4.223 25.531 18.344 1 98.56 88 ASP A C 1
ATOM 682 O O . ASP A 1 88 ? 4.609 25.391 19.516 1 98.56 88 ASP A O 1
ATOM 686 N N . LYS A 1 89 ? 3.062 25.938 18 1 98.56 89 LYS A N 1
ATOM 687 C CA . LYS A 1 89 ? 2.127 26.422 19.016 1 98.56 89 LYS A CA 1
ATOM 688 C C . LYS A 1 89 ? 1.471 25.25 19.75 1 98.56 89 LYS A C 1
ATOM 690 O O . LYS A 1 89 ? 1.07 25.375 20.906 1 98.56 89 LYS A O 1
ATOM 695 N N . ASN A 1 90 ? 1.404 24.141 19.062 1 98.69 90 ASN A N 1
ATOM 696 C CA . ASN A 1 90 ? 0.55 23.078 19.594 1 98.69 90 ASN A CA 1
ATOM 697 C C . ASN A 1 90 ? 1.358 21.828 19.953 1 98.69 90 ASN A C 1
ATOM 699 O O . ASN A 1 90 ? 0.813 20.875 20.5 1 98.69 90 ASN A O 1
ATOM 703 N N . LYS A 1 91 ? 2.678 21.828 19.688 1 98 91 LYS A N 1
ATOM 704 C CA . LYS A 1 91 ? 3.49 20.625 19.766 1 98 91 LYS A CA 1
ATOM 705 C C . LYS A 1 91 ? 3.531 20.078 21.203 1 98 91 LYS A C 1
ATOM 707 O O . LYS A 1 91 ? 3.842 18.906 21.422 1 98 91 LYS A O 1
ATOM 712 N N . GLU A 1 92 ? 3.184 20.875 22.234 1 97.94 92 GLU A N 1
ATOM 713 C CA . GLU A 1 92 ? 3.186 20.422 23.625 1 97.94 92 GLU A CA 1
ATOM 714 C C . GLU A 1 92 ? 1.845 19.797 24 1 97.94 92 GLU A C 1
ATOM 716 O O . GLU A 1 92 ? 1.715 19.188 25.062 1 97.94 92 GLU A O 1
ATOM 721 N N . ASN A 1 93 ? 0.827 19.984 23.156 1 98.19 93 ASN A N 1
ATOM 722 C CA . ASN A 1 93 ? -0.455 19.312 23.344 1 98.19 93 ASN A CA 1
ATOM 723 C C . ASN A 1 93 ? -0.327 17.797 23.188 1 98.19 93 ASN A C 1
ATOM 725 O O . ASN A 1 93 ? 0.158 17.312 22.156 1 98.19 93 ASN A O 1
ATOM 729 N N . LYS A 1 94 ? -0.81 17.078 24.156 1 97.38 94 LYS A N 1
ATOM 730 C CA . LYS A 1 94 ? -0.662 15.633 24.172 1 97.38 94 LYS A CA 1
ATOM 731 C C . LYS A 1 94 ? -1.432 14.984 23.031 1 97.38 94 LYS A C 1
ATOM 733 O O . LYS A 1 94 ? -1.159 13.844 22.656 1 97.38 94 LYS A O 1
ATOM 738 N N . SER A 1 95 ? -2.385 15.703 22.469 1 98.38 95 SER A N 1
ATOM 739 C CA . SER A 1 95 ? -3.178 15.18 21.359 1 98.38 95 SER A CA 1
ATOM 740 C C . SER A 1 95 ? -2.498 15.445 20.016 1 98.38 95 SER A C 1
ATOM 742 O O . SER A 1 95 ? -3.02 15.062 18.969 1 98.38 95 SER A O 1
ATOM 744 N N . VAL A 1 96 ? -1.391 16.109 20.047 1 98.88 96 VAL A N 1
ATOM 745 C CA . VAL A 1 96 ? -0.61 16.359 18.828 1 98.88 96 VAL A CA 1
ATOM 746 C C . VAL A 1 96 ? 0.595 15.414 18.797 1 98.88 96 VAL A C 1
ATOM 748 O O . VAL A 1 96 ? 1.416 15.414 19.719 1 98.88 96 VAL A O 1
ATOM 751 N N . LEU A 1 97 ? 0.628 14.609 17.766 1 98.88 97 LEU A N 1
ATOM 752 C CA . LEU A 1 97 ? 1.707 13.648 17.578 1 98.88 97 LEU A CA 1
ATOM 753 C C . LEU A 1 97 ? 2.594 14.031 16.406 1 98.88 97 LEU A C 1
ATOM 755 O O . LEU A 1 97 ? 2.121 14.641 15.445 1 98.88 97 LEU A O 1
ATOM 759 N N . TYR A 1 98 ? 3.814 13.727 16.484 1 98.81 98 TYR A N 1
ATOM 760 C CA . TYR A 1 98 ? 4.758 13.789 15.383 1 98.81 98 TYR A CA 1
ATOM 761 C C . TYR A 1 98 ? 5.379 12.422 15.109 1 98.81 98 TYR A C 1
ATOM 763 O O . TYR A 1 98 ? 6.051 11.859 15.977 1 98.81 98 TYR A O 1
ATOM 771 N N . ILE A 1 99 ? 5.16 11.914 13.953 1 98.88 99 ILE A N 1
ATOM 772 C CA . ILE A 1 99 ? 5.543 10.555 13.578 1 98.88 99 ILE A CA 1
ATOM 773 C C . ILE A 1 99 ? 6.531 10.594 12.414 1 98.88 99 ILE A C 1
ATOM 775 O O . ILE A 1 99 ? 6.125 10.672 11.25 1 98.88 99 ILE A O 1
ATOM 779 N N . PRO A 1 100 ? 7.867 10.57 12.695 1 98.75 100 PRO A N 1
ATOM 780 C CA . PRO A 1 100 ? 8.812 10.398 11.586 1 98.75 100 PRO A CA 1
ATOM 781 C C . PRO A 1 100 ? 8.672 9.039 10.898 1 98.75 100 PRO A C 1
ATOM 783 O O . PRO A 1 100 ? 8.648 8.008 11.57 1 98.75 100 PRO A O 1
ATOM 786 N N . LYS A 1 101 ? 8.57 9.047 9.602 1 98.62 101 LYS A N 1
ATOM 787 C CA . LYS A 1 101 ? 8.391 7.793 8.883 1 98.62 101 LYS A CA 1
ATOM 788 C C . LYS A 1 101 ? 9.5 7.574 7.863 1 98.62 101 LYS A C 1
ATOM 790 O O . LYS A 1 101 ? 9.891 8.508 7.156 1 98.62 101 LYS A O 1
ATOM 795 N N . PRO A 1 102 ? 10.008 6.355 7.781 1 97.19 102 PRO A N 1
ATOM 796 C CA . PRO A 1 102 ? 11.086 6.066 6.836 1 97.19 102 PRO A CA 1
ATOM 797 C C . PRO A 1 102 ? 10.57 5.711 5.441 1 97.19 102 PRO A C 1
ATOM 799 O O . PRO A 1 102 ? 11.352 5.656 4.488 1 97.19 102 PRO A O 1
ATOM 802 N N . GLU A 1 103 ? 9.297 5.422 5.344 1 97.12 103 GLU A N 1
ATOM 803 C CA . GLU A 1 103 ? 8.711 4.906 4.109 1 97.12 103 GLU A CA 1
ATOM 804 C C . GLU A 1 103 ? 7.375 5.578 3.809 1 97.12 103 GLU A C 1
ATOM 806 O O . GLU A 1 103 ? 6.852 6.32 4.641 1 97.12 103 GLU A O 1
ATOM 811 N N . TYR A 1 104 ? 6.711 5.258 2.621 1 98.5 104 TYR A N 1
ATOM 812 C CA . TYR A 1 104 ? 5.523 5.938 2.119 1 98.5 104 TYR A CA 1
ATOM 813 C C . TYR A 1 104 ? 4.355 5.773 3.08 1 98.5 104 TYR A C 1
ATOM 815 O O . TYR A 1 104 ? 3.648 6.738 3.383 1 98.5 104 TYR A O 1
ATOM 823 N N . ASP A 1 105 ? 4.082 4.547 3.543 1 98.88 105 ASP A N 1
ATOM 824 C CA . ASP A 1 105 ? 3.051 4.219 4.523 1 98.88 105 ASP A CA 1
ATOM 825 C C . ASP A 1 105 ? 3.449 4.691 5.918 1 98.88 105 ASP A C 1
ATOM 827 O O . ASP A 1 105 ? 4.43 4.211 6.488 1 98.88 105 ASP A O 1
ATOM 831 N N . ALA A 1 106 ? 2.68 5.566 6.516 1 98.94 106 ALA A N 1
ATOM 832 C CA . ALA A 1 106 ? 3.016 6.18 7.797 1 98.94 106 ALA A CA 1
ATOM 833 C C . ALA A 1 106 ? 3.016 5.145 8.914 1 98.94 106 ALA A C 1
ATOM 835 O O . ALA A 1 106 ? 3.529 5.402 10.008 1 98.94 106 ALA A O 1
ATOM 836 N N . PHE A 1 107 ? 2.471 4.004 8.68 1 98.88 107 PHE A N 1
ATOM 837 C CA . PHE A 1 107 ? 2.396 2.961 9.695 1 98.88 107 PHE A CA 1
ATOM 838 C C . PHE A 1 107 ? 3.594 2.023 9.602 1 98.88 107 PHE A C 1
ATOM 840 O O . PHE A 1 107 ? 3.844 1.23 10.508 1 98.88 107 PHE A O 1
ATOM 847 N N . PHE A 1 108 ? 4.324 2.047 8.438 1 98.69 108 PHE A N 1
ATOM 848 C CA . PHE A 1 108 ? 5.414 1.105 8.211 1 98.69 108 PHE A CA 1
ATOM 849 C C . PHE A 1 108 ? 6.617 1.44 9.086 1 98.69 108 PHE A C 1
ATOM 851 O O . PHE A 1 108 ? 7.277 2.461 8.875 1 98.69 108 PHE A O 1
ATOM 858 N N . ASN A 1 109 ? 6.934 0.601 10.07 1 98.12 109 ASN A N 1
ATOM 859 C CA . ASN A 1 109 ? 8.078 0.725 10.961 1 98.12 109 ASN A CA 1
ATOM 860 C C . ASN A 1 109 ? 8.031 2.021 11.766 1 98.12 109 ASN A C 1
ATOM 862 O O . ASN A 1 109 ? 9.031 2.725 11.883 1 98.12 109 ASN A O 1
ATOM 866 N N . THR A 1 110 ? 6.875 2.443 12.273 1 98.81 110 THR A N 1
ATOM 867 C CA . THR A 1 110 ? 6.645 3.566 13.172 1 98.81 110 THR A CA 1
ATOM 868 C C . THR A 1 110 ? 5.781 3.141 14.352 1 98.81 110 THR A C 1
ATOM 870 O O . THR A 1 110 ? 5.332 1.994 14.422 1 98.81 110 THR A O 1
ATOM 873 N N . ASN A 1 111 ? 5.586 4 15.273 1 98.75 111 ASN A N 1
ATOM 874 C CA . ASN A 1 111 ? 4.73 3.697 16.422 1 98.75 111 ASN A CA 1
ATOM 875 C C . ASN A 1 111 ? 3.346 4.32 16.266 1 98.75 111 ASN A C 1
ATOM 877 O O . ASN A 1 111 ? 2.625 4.496 17.25 1 98.75 111 ASN A O 1
ATOM 881 N N . LEU A 1 112 ? 2.939 4.684 15.031 1 98.88 112 LEU A N 1
ATOM 882 C CA . LEU A 1 112 ? 1.679 5.371 14.789 1 98.88 112 LEU A CA 1
ATOM 883 C C . LEU A 1 112 ? 0.5 4.539 15.281 1 98.88 112 LEU A C 1
ATOM 885 O O . LEU A 1 112 ? -0.395 5.055 15.953 1 98.88 112 LEU A O 1
ATOM 889 N N . GLU A 1 113 ? 0.481 3.264 14.914 1 98.88 113 GLU A N 1
ATOM 890 C CA . GLU A 1 113 ? -0.616 2.4 15.336 1 98.88 113 GLU A CA 1
ATOM 891 C C . GLU A 1 113 ? -0.751 2.395 16.859 1 98.88 113 GLU A C 1
ATOM 893 O O . GLU A 1 113 ? -1.85 2.568 17.391 1 98.88 113 GLU A O 1
ATOM 898 N N . GLU A 1 114 ? 0.391 2.188 17.531 1 98.75 114 GLU A N 1
ATOM 899 C CA . GLU A 1 114 ? 0.401 2.152 18.984 1 98.75 114 GLU A CA 1
ATOM 900 C C . GLU A 1 114 ? -0.131 3.457 19.578 1 98.75 114 GLU A C 1
ATOM 902 O O . GLU A 1 114 ? -0.931 3.439 20.516 1 98.75 114 GLU A O 1
ATOM 907 N N . GLU A 1 115 ? 0.305 4.57 19.016 1 98.81 115 GLU A N 1
ATOM 908 C CA . GLU A 1 115 ? -0.115 5.883 19.5 1 98.81 115 GLU A CA 1
ATOM 909 C C . GLU A 1 115 ? -1.615 6.086 19.312 1 98.81 115 GLU A C 1
ATOM 911 O O . GLU A 1 115 ? -2.295 6.594 20.203 1 98.81 115 GLU A O 1
ATOM 916 N N . LEU A 1 116 ? -2.154 5.703 18.188 1 98.81 116 LEU A N 1
ATOM 917 C CA . LEU A 1 116 ? -3.568 5.895 17.875 1 98.81 116 LEU A CA 1
ATOM 918 C C . LEU A 1 116 ? -4.438 5.012 18.766 1 98.81 116 LEU A C 1
ATOM 920 O O . LEU A 1 116 ? -5.477 5.457 19.266 1 98.81 116 LEU A O 1
ATOM 924 N N . LEU A 1 117 ? -4.012 3.781 18.984 1 98.56 117 LEU A N 1
ATOM 925 C CA . LEU A 1 117 ? -4.762 2.877 19.844 1 98.56 117 LEU A CA 1
ATOM 926 C C . LEU A 1 117 ? -4.762 3.379 21.281 1 98.56 117 LEU A C 1
ATOM 928 O O . LEU A 1 117 ? -5.793 3.342 21.953 1 98.56 117 LEU A O 1
ATOM 932 N N . ALA A 1 118 ? -3.588 3.83 21.734 1 98.31 118 ALA A N 1
ATOM 933 C CA . ALA A 1 118 ? -3.479 4.363 23.094 1 98.31 118 ALA A CA 1
ATOM 934 C C . ALA A 1 118 ? -4.402 5.562 23.281 1 98.31 118 ALA A C 1
ATOM 936 O O . ALA A 1 118 ? -4.883 5.812 24.391 1 98.31 118 ALA A O 1
ATOM 937 N N . ALA A 1 119 ? -4.715 6.258 22.219 1 98.31 119 ALA A N 1
ATOM 938 C CA . ALA A 1 119 ? -5.559 7.445 22.266 1 98.31 119 ALA A CA 1
ATOM 939 C C . ALA A 1 119 ? -7.016 7.098 21.984 1 98.31 119 ALA A C 1
ATOM 941 O O . ALA A 1 119 ? -7.855 7.984 21.828 1 98.31 119 ALA A O 1
ATOM 942 N N . ASP A 1 120 ? -7.289 5.824 21.828 1 98.12 120 ASP A N 1
ATOM 943 C CA . ASP A 1 120 ? -8.641 5.316 21.609 1 98.12 120 ASP A CA 1
ATOM 944 C C . ASP A 1 120 ? -9.211 5.82 20.281 1 98.12 120 ASP A C 1
ATOM 946 O O . ASP A 1 120 ? -10.375 6.207 20.203 1 98.12 120 ASP A O 1
ATOM 950 N N . VAL A 1 121 ? -8.344 5.879 19.344 1 98.62 121 VAL A N 1
ATOM 951 C CA . VAL A 1 121 ? -8.766 6.312 18.016 1 98.62 121 VAL A CA 1
ATOM 952 C C . VAL A 1 121 ? -9.352 5.133 17.25 1 98.62 121 VAL A C 1
ATOM 954 O O . VAL A 1 121 ? -8.797 4.031 17.266 1 98.62 121 VAL A O 1
ATOM 957 N N . GLY A 1 122 ? -10.445 5.367 16.531 1 98.25 122 GLY A N 1
ATOM 958 C CA . GLY A 1 122 ? -11.047 4.328 15.711 1 98.25 122 GLY A CA 1
ATOM 959 C C . GLY A 1 122 ? -11.172 4.723 14.25 1 98.25 122 GLY A C 1
ATOM 960 O O . GLY A 1 122 ? -11.375 3.865 13.391 1 98.25 122 GLY A O 1
ATOM 961 N N . GLU A 1 123 ? -11.133 5.984 13.945 1 98.5 123 GLU A N 1
ATOM 962 C CA . GLU A 1 123 ? -11.305 6.539 12.609 1 98.5 123 GLU A CA 1
ATOM 963 C C . GLU A 1 123 ? -10.234 7.578 12.297 1 98.5 123 GLU A C 1
ATOM 965 O O . GLU A 1 123 ? -9.961 8.461 13.109 1 98.5 123 GLU A O 1
ATOM 970 N N . VAL A 1 124 ? -9.602 7.398 11.117 1 98.81 124 VAL A N 1
ATOM 971 C CA . VAL A 1 124 ? -8.523 8.328 10.773 1 98.81 124 VAL A CA 1
ATOM 972 C C . VAL A 1 124 ? -8.891 9.086 9.5 1 98.81 124 VAL A C 1
ATOM 974 O O . VAL A 1 124 ? -9.438 8.508 8.562 1 98.81 124 VAL A O 1
ATOM 977 N N . TYR A 1 125 ? -8.68 10.383 9.508 1 98.88 125 TYR A N 1
ATOM 978 C CA . TYR A 1 125 ? -8.773 11.297 8.367 1 98.88 125 TYR A CA 1
ATOM 979 C C . TYR A 1 125 ? -7.387 11.578 7.789 1 98.88 125 TYR A C 1
ATOM 981 O O . TYR A 1 125 ? -6.449 11.883 8.531 1 98.88 125 TYR A O 1
ATOM 989 N N . VAL A 1 126 ? -7.25 11.477 6.48 1 98.94 126 VAL A N 1
ATOM 990 C CA . VAL A 1 126 ? -5.93 11.625 5.879 1 98.94 126 VAL A CA 1
ATOM 991 C C . VAL A 1 126 ? -5.918 12.82 4.938 1 98.94 126 VAL A C 1
ATOM 993 O O . VAL A 1 126 ? -6.852 13.008 4.152 1 98.94 126 VAL A O 1
ATOM 996 N N . VAL A 1 127 ? -4.934 13.672 5.043 1 98.94 127 VAL A N 1
ATOM 997 C CA . VAL A 1 127 ? -4.699 14.836 4.199 1 98.94 127 VAL A CA 1
ATOM 998 C C . VAL A 1 127 ? -3.209 14.953 3.879 1 98.94 127 VAL A C 1
ATOM 1000 O O . VAL A 1 127 ? -2.379 14.297 4.512 1 98.94 127 VAL A O 1
ATOM 1003 N N . GLY A 1 128 ? -2.889 15.773 2.91 1 98.94 128 GLY A N 1
ATOM 1004 C CA . GLY A 1 128 ? -1.494 16.047 2.602 1 98.94 128 GLY A CA 1
ATOM 1005 C C . GLY A 1 128 ? -1.062 15.508 1.256 1 98.94 128 GLY A C 1
ATOM 1006 O O . GLY A 1 128 ? -1.829 15.531 0.292 1 98.94 128 GLY A O 1
ATOM 1007 N N . VAL A 1 129 ? 0.266 15.148 1.173 1 98.88 129 VAL A N 1
ATOM 1008 C CA . VAL A 1 129 ? 0.839 14.766 -0.113 1 98.88 129 VAL A CA 1
ATOM 1009 C C . VAL A 1 129 ? 1.629 13.469 0.041 1 98.88 129 VAL A C 1
ATOM 1011 O O . VAL A 1 129 ? 2.129 13.164 1.126 1 98.88 129 VAL A O 1
ATOM 1014 N N . CYS A 1 130 ? 1.783 12.805 -1.139 1 98.62 130 CYS A N 1
ATOM 1015 C CA . CYS A 1 130 ? 1.024 12.891 -2.381 1 98.62 130 CYS A CA 1
ATOM 1016 C C . CYS A 1 130 ? -0.156 11.922 -2.361 1 98.62 130 CYS A C 1
ATOM 1018 O O . CYS A 1 130 ? -0.029 10.789 -1.897 1 98.62 130 CYS A O 1
ATOM 1020 N N . THR A 1 131 ? -1.261 12.219 -2.949 1 98.94 131 THR A N 1
ATOM 1021 C CA . THR A 1 131 ? -2.492 11.438 -2.957 1 98.94 131 THR A CA 1
ATOM 1022 C C . THR A 1 131 ? -2.219 10 -3.4 1 98.94 131 THR A C 1
ATOM 1024 O O . THR A 1 131 ? -2.682 9.055 -2.766 1 98.94 131 THR A O 1
ATOM 1027 N N . ASP A 1 132 ? -1.394 9.836 -4.441 1 98.81 132 ASP A N 1
ATOM 1028 C CA . ASP A 1 132 ? -1.222 8.547 -5.102 1 98.81 132 ASP A CA 1
ATOM 1029 C C . ASP A 1 132 ? 0.004 7.812 -4.562 1 98.81 132 ASP A C 1
ATOM 1031 O O . ASP A 1 132 ? 0.383 6.758 -5.082 1 98.81 132 ASP A O 1
ATOM 1035 N N . ILE A 1 133 ? 0.726 8.367 -3.588 1 98.69 133 ILE A N 1
ATOM 1036 C CA . ILE A 1 133 ? 1.927 7.758 -3.025 1 98.69 133 ILE A CA 1
ATOM 1037 C C . ILE A 1 133 ? 1.757 7.578 -1.519 1 98.69 133 ILE A C 1
ATOM 1039 O O . ILE A 1 133 ? 1.163 6.594 -1.068 1 98.69 133 ILE A O 1
ATOM 1043 N N . CYS A 1 134 ? 2.215 8.57 -0.729 1 98.88 134 CYS A N 1
ATOM 1044 C CA . CYS A 1 134 ? 2.236 8.406 0.721 1 98.88 134 CYS A CA 1
ATOM 1045 C C . CYS A 1 134 ? 0.823 8.438 1.292 1 98.88 134 CYS A C 1
ATOM 1047 O O . CYS A 1 134 ? 0.52 7.715 2.244 1 98.88 134 CYS A O 1
ATOM 1049 N N . ASN A 1 135 ? -0.06 9.328 0.8 1 98.94 135 ASN A N 1
ATOM 1050 C CA . ASN A 1 135 ? -1.434 9.336 1.29 1 98.94 135 ASN A CA 1
ATOM 1051 C C . ASN A 1 135 ? -2.121 7.988 1.057 1 98.94 135 ASN A C 1
ATOM 1053 O O . ASN A 1 135 ? -2.705 7.418 1.979 1 98.94 135 ASN A O 1
ATOM 1057 N N . PHE A 1 136 ? -2.023 7.543 -0.178 1 98.94 136 PHE A N 1
ATOM 1058 C CA . PHE A 1 136 ? -2.676 6.297 -0.567 1 98.94 136 PHE A CA 1
ATOM 1059 C C . PHE A 1 136 ? -2.188 5.137 0.292 1 98.94 136 PHE A C 1
ATOM 1061 O O . PHE A 1 136 ? -2.992 4.375 0.833 1 98.94 136 PHE A O 1
ATOM 1068 N N . LEU A 1 137 ? -0.872 5.008 0.416 1 98.94 137 LEU A N 1
ATOM 1069 C CA . LEU A 1 137 ? -0.298 3.875 1.138 1 98.94 137 LEU A CA 1
ATOM 1070 C C . LEU A 1 137 ? -0.532 4.012 2.639 1 98.94 137 LEU A C 1
ATOM 1072 O O . LEU A 1 137 ? -0.66 3.012 3.346 1 98.94 137 LEU A O 1
ATOM 1076 N N . THR A 1 138 ? -0.648 5.246 3.148 1 99 138 THR A N 1
ATOM 1077 C CA . THR A 1 138 ? -1.009 5.461 4.547 1 99 138 THR A CA 1
ATOM 1078 C C . THR A 1 138 ? -2.463 5.07 4.797 1 99 138 THR A C 1
ATOM 1080 O O . THR A 1 138 ? -2.781 4.469 5.824 1 99 138 THR A O 1
ATOM 1083 N N . VAL A 1 139 ? -3.396 5.43 3.855 1 98.94 139 VAL A N 1
ATOM 1084 C CA . VAL A 1 139 ? -4.789 5.012 3.971 1 98.94 139 VAL A CA 1
ATOM 1085 C C . VAL A 1 139 ? -4.875 3.488 3.99 1 98.94 139 VAL A C 1
ATOM 1087 O O . VAL A 1 139 ? -5.594 2.91 4.809 1 98.94 139 VAL A O 1
ATOM 1090 N N . TYR A 1 140 ? -4.152 2.826 3.139 1 98.94 140 TYR A N 1
ATOM 1091 C CA . TYR A 1 140 ? -4.117 1.368 3.164 1 98.94 140 TYR A CA 1
ATOM 1092 C C . TYR A 1 140 ? -3.598 0.857 4.504 1 98.94 140 TYR A C 1
ATOM 1094 O O . TYR A 1 140 ? -4.141 -0.097 5.062 1 98.94 140 TYR A O 1
ATOM 1102 N N . GLY A 1 141 ? -2.459 1.453 4.961 1 98.88 141 GLY A N 1
ATOM 1103 C CA . GLY A 1 141 ? -1.911 1.05 6.246 1 98.88 141 GLY A CA 1
ATOM 1104 C C . GLY A 1 141 ? -2.926 1.109 7.371 1 98.88 141 GLY A C 1
ATOM 1105 O O . GLY A 1 141 ? -2.984 0.207 8.211 1 98.88 141 GLY A O 1
ATOM 1106 N N . ALA A 1 142 ? -3.684 2.162 7.391 1 98.94 142 ALA A N 1
ATOM 1107 C CA . ALA A 1 142 ? -4.738 2.307 8.391 1 98.94 142 ALA A CA 1
ATOM 1108 C C . ALA A 1 142 ? -5.809 1.234 8.219 1 98.94 142 ALA A C 1
ATOM 1110 O O . ALA A 1 142 ? -6.176 0.555 9.18 1 98.94 142 ALA A O 1
ATOM 1111 N N . TYR A 1 143 ? -6.25 1.033 6.992 1 98.69 143 TYR A N 1
ATOM 1112 C CA . TYR A 1 143 ? -7.281 0.055 6.66 1 98.69 143 TYR A CA 1
ATOM 1113 C C . TYR A 1 143 ? -6.863 -1.345 7.098 1 98.69 143 TYR A C 1
ATOM 1115 O O . TYR A 1 143 ? -7.637 -2.053 7.75 1 98.69 143 TYR A O 1
ATOM 1123 N N . ALA A 1 144 ? -5.652 -1.683 6.797 1 98.19 144 ALA A N 1
ATOM 1124 C CA . ALA A 1 144 ? -5.152 -3.023 7.078 1 98.19 144 ALA A CA 1
ATOM 1125 C C . ALA A 1 144 ? -5.105 -3.285 8.578 1 98.19 144 ALA A C 1
ATOM 1127 O O . ALA A 1 144 ? -5.082 -4.441 9.016 1 98.19 144 ALA A O 1
ATOM 1128 N N . ARG A 1 145 ? -5.117 -2.248 9.328 1 97.88 145 ARG A N 1
ATOM 1129 C CA . ARG A 1 145 ? -4.98 -2.371 10.781 1 97.88 145 ARG A CA 1
ATOM 1130 C C . ARG A 1 145 ? -6.324 -2.189 11.477 1 97.88 145 ARG A C 1
ATOM 1132 O O . ARG A 1 145 ? -6.387 -2.123 12.703 1 97.88 145 ARG A O 1
ATOM 1139 N N . GLY A 1 146 ? -7.387 -2.004 10.688 1 96.88 146 GLY A N 1
ATOM 1140 C CA . GLY A 1 146 ? -8.734 -2.047 11.227 1 96.88 146 GLY A CA 1
ATOM 1141 C C . GLY A 1 146 ? -9.32 -0.67 11.492 1 96.88 146 GLY A C 1
ATOM 1142 O O . GLY A 1 146 ? -10.43 -0.548 12 1 96.88 146 GLY A O 1
ATOM 1143 N N . PHE A 1 147 ? -8.609 0.424 11.195 1 98.38 147 PHE A N 1
ATOM 1144 C CA . PHE A 1 147 ? -9.164 1.767 11.328 1 98.38 147 PHE A CA 1
ATOM 1145 C C . PHE A 1 147 ? -10.156 2.061 10.211 1 98.38 147 PHE A C 1
ATOM 1147 O O . PHE A 1 147 ? -9.938 1.666 9.062 1 98.38 147 PHE A O 1
ATOM 1154 N N . LYS A 1 148 ? -11.242 2.715 10.562 1 98.12 148 LYS A N 1
ATOM 1155 C CA . LYS A 1 148 ? -12.023 3.361 9.508 1 98.12 148 LYS A CA 1
ATOM 1156 C C . LYS A 1 148 ? -11.258 4.543 8.914 1 98.12 148 LYS A C 1
ATOM 1158 O O . LYS A 1 148 ? -10.57 5.273 9.625 1 98.12 148 LYS A O 1
ATOM 1163 N N . THR A 1 149 ? -11.359 4.691 7.613 1 98.81 149 THR A N 1
ATOM 1164 C CA . THR A 1 149 ? -10.555 5.727 6.973 1 98.81 149 THR A CA 1
ATOM 1165 C C . THR A 1 149 ? -11.438 6.73 6.246 1 98.81 149 THR A C 1
ATOM 1167 O O . THR A 1 149 ? -12.477 6.363 5.691 1 98.81 149 THR A O 1
ATOM 1170 N N . VAL A 1 150 ? -11.055 7.969 6.285 1 98.81 150 VAL A N 1
ATOM 1171 C CA . VAL A 1 150 ? -11.695 9.07 5.574 1 98.81 150 VAL A CA 1
ATOM 1172 C C . VAL A 1 150 ? -10.641 9.875 4.812 1 98.81 150 VAL A C 1
ATOM 1174 O O . VAL A 1 150 ? -9.594 10.211 5.363 1 98.81 150 VAL A O 1
ATOM 1177 N N . ALA A 1 151 ? -10.867 10.086 3.578 1 98.88 151 ALA A N 1
ATOM 1178 C CA . ALA A 1 151 ? -10.031 10.969 2.773 1 98.88 151 ALA A CA 1
ATOM 1179 C C . ALA A 1 151 ? -10.711 12.312 2.537 1 98.88 151 ALA A C 1
ATOM 1181 O O . ALA A 1 151 ? -11.852 12.367 2.068 1 98.88 151 ALA A O 1
ATOM 1182 N N . ILE A 1 152 ? -10.07 13.344 2.967 1 98.81 152 ILE A N 1
ATOM 1183 C CA . ILE A 1 152 ? -10.586 14.672 2.631 1 98.81 152 ILE A CA 1
ATOM 1184 C C . ILE A 1 152 ? -10.07 15.086 1.253 1 98.81 152 ILE A C 1
ATOM 1186 O O . ILE A 1 152 ? -8.945 15.57 1.123 1 98.81 152 ILE A O 1
ATOM 1190 N N . TYR A 1 153 ? -10.891 14.969 0.296 1 98.75 153 TYR A N 1
ATOM 1191 C CA . TYR A 1 153 ? -10.523 15.016 -1.115 1 98.75 153 TYR A CA 1
ATOM 1192 C C . TYR A 1 153 ? -9.758 16.297 -1.437 1 98.75 153 TYR A C 1
ATOM 1194 O O . TYR A 1 153 ? -8.672 16.234 -2.027 1 98.75 153 TYR A O 1
ATOM 1202 N N . ASP A 1 154 ? -10.312 17.453 -1.031 1 98.56 154 ASP A N 1
ATOM 1203 C CA . ASP A 1 154 ? -9.75 18.734 -1.446 1 98.56 154 ASP A CA 1
ATOM 1204 C C . ASP A 1 154 ? -8.648 19.188 -0.493 1 98.56 154 ASP A C 1
ATOM 1206 O O . ASP A 1 154 ? -8.219 20.344 -0.535 1 98.56 154 ASP A O 1
ATOM 1210 N N . GLN A 1 155 ? -8.164 18.266 0.407 1 98.81 155 GLN A N 1
ATOM 1211 C CA . GLN A 1 155 ? -6.988 18.531 1.227 1 98.81 155 GLN A CA 1
ATOM 1212 C C . GLN A 1 155 ? -5.902 17.484 0.963 1 98.81 155 GLN A C 1
ATOM 1214 O O . GLN A 1 155 ? -5 17.297 1.783 1 98.81 155 GLN A O 1
ATOM 1219 N N . MET A 1 156 ? -6.035 16.734 -0.051 1 98.81 156 MET A N 1
ATOM 1220 C CA . MET A 1 156 ? -5.012 15.883 -0.646 1 98.81 156 MET A CA 1
ATOM 1221 C C . MET A 1 156 ? -4.664 16.359 -2.057 1 98.81 156 MET A C 1
ATOM 1223 O O . MET A 1 156 ? -5.527 16.859 -2.775 1 98.81 156 MET A O 1
ATOM 1227 N N . THR A 1 157 ? -3.473 16.234 -2.34 1 98.75 157 THR A N 1
ATOM 1228 C CA . THR A 1 157 ? -3.084 16.578 -3.705 1 98.75 157 THR A CA 1
ATOM 1229 C C . THR A 1 157 ? -1.827 15.805 -4.113 1 98.75 157 THR A C 1
ATOM 1231 O O . THR A 1 157 ? -1.207 15.133 -3.287 1 98.75 157 THR A O 1
ATOM 1234 N N . THR A 1 158 ? -1.56 15.75 -5.316 1 98.31 158 THR A N 1
ATOM 1235 C CA . THR A 1 158 ? -0.376 15.125 -5.906 1 98.31 158 THR A CA 1
ATOM 1236 C C . THR A 1 158 ? 0.092 15.914 -7.129 1 98.31 158 THR A C 1
ATOM 1238 O O . THR A 1 158 ? -0.524 16.906 -7.508 1 98.31 158 THR A O 1
ATOM 1241 N N . PHE A 1 159 ? 1.231 15.531 -7.652 1 95.75 159 PHE A N 1
ATOM 1242 C CA . PHE A 1 159 ? 1.808 16.25 -8.781 1 95.75 159 PHE A CA 1
ATOM 1243 C C . PHE A 1 159 ? 1.569 15.492 -10.078 1 95.75 159 PHE A C 1
ATOM 1245 O O . PHE A 1 159 ? 2.09 15.867 -11.133 1 95.75 159 PHE A O 1
ATOM 1252 N N . THR A 1 160 ? 0.871 14.359 -10.039 1 96 160 THR A N 1
ATOM 1253 C CA . THR A 1 160 ? 0.545 13.547 -11.203 1 96 160 THR A CA 1
ATOM 1254 C C . THR A 1 160 ? -0.922 13.711 -11.586 1 96 160 THR A C 1
ATOM 1256 O O . THR A 1 160 ? -1.648 14.484 -10.961 1 96 160 THR A O 1
ATOM 1259 N N . GLN A 1 161 ? -1.352 12.992 -12.617 1 96.62 161 GLN A N 1
ATOM 1260 C CA . GLN A 1 161 ? -2.748 13 -13.039 1 96.62 161 GLN A CA 1
ATOM 1261 C C . GLN A 1 161 ? -3.551 11.93 -12.312 1 96.62 161 GLN A C 1
ATOM 1263 O O . GLN A 1 161 ? -4.691 11.641 -12.68 1 96.62 161 GLN A O 1
ATOM 1268 N N . ASN A 1 162 ? -2.996 11.383 -11.195 1 98 162 ASN A N 1
ATOM 1269 C CA . ASN A 1 162 ? -3.535 10.172 -10.602 1 98 162 ASN A CA 1
ATOM 1270 C C . ASN A 1 162 ? -4.48 10.484 -9.445 1 98 162 ASN A C 1
ATOM 1272 O O . ASN A 1 162 ? -4.977 9.57 -8.781 1 98 162 ASN A O 1
ATOM 1276 N N . GLN A 1 163 ? -4.797 11.781 -9.164 1 98.31 163 GLN A N 1
ATOM 1277 C CA . GLN A 1 163 ? -5.594 12.188 -8.008 1 98.31 163 GLN A CA 1
ATOM 1278 C C . GLN A 1 163 ? -6.898 11.398 -7.938 1 98.31 163 GLN A C 1
ATOM 1280 O O . GLN A 1 163 ? -7.145 10.68 -6.969 1 98.31 163 GLN A O 1
ATOM 1285 N N . ASP A 1 164 ? -7.645 11.406 -9.039 1 98.5 164 ASP A N 1
ATOM 1286 C CA . ASP A 1 164 ? -8.992 10.836 -9.023 1 98.5 164 ASP A CA 1
ATOM 1287 C C . ASP A 1 164 ? -8.945 9.312 -9.008 1 98.5 164 ASP A C 1
ATOM 1289 O O . ASP A 1 164 ? -9.727 8.672 -8.297 1 98.5 164 ASP A O 1
ATOM 1293 N N . VAL A 1 165 ? -8.078 8.703 -9.719 1 98.62 165 VAL A N 1
ATOM 1294 C CA . VAL A 1 165 ? -7.996 7.246 -9.812 1 98.62 165 VAL A CA 1
ATOM 1295 C C . VAL A 1 165 ? -7.648 6.66 -8.445 1 98.62 165 VAL A C 1
ATOM 1297 O O . VAL A 1 165 ? -8.25 5.676 -8.016 1 98.62 165 VAL A O 1
ATOM 1300 N N . PHE A 1 166 ? -6.746 7.273 -7.738 1 98.88 166 PHE A N 1
ATOM 1301 C CA . PHE A 1 166 ? -6.297 6.723 -6.469 1 98.88 166 PHE A CA 1
ATOM 1302 C C . PHE A 1 166 ? -7.301 7.023 -5.363 1 98.88 166 PHE A C 1
ATOM 1304 O O . PHE A 1 166 ? -7.473 6.227 -4.438 1 98.88 166 PHE A O 1
ATOM 1311 N N . ILE A 1 167 ? -7.984 8.156 -5.449 1 98.88 167 ILE A N 1
ATOM 1312 C CA . ILE A 1 167 ? -9.055 8.422 -4.492 1 98.88 167 ILE A CA 1
ATOM 1313 C C . ILE A 1 167 ? -10.188 7.422 -4.691 1 98.88 167 ILE A C 1
ATOM 1315 O O . ILE A 1 167 ? -10.742 6.895 -3.723 1 98.88 167 ILE A O 1
ATOM 1319 N N . GLN A 1 168 ? -10.523 7.188 -5.926 1 98.62 168 GLN A N 1
ATOM 1320 C CA . GLN A 1 168 ? -11.555 6.195 -6.215 1 98.62 168 GLN A CA 1
ATOM 1321 C C . GLN A 1 168 ? -11.133 4.812 -5.719 1 98.62 168 GLN A C 1
ATOM 1323 O O . GLN A 1 168 ? -11.969 4.051 -5.223 1 98.62 168 GLN A O 1
ATOM 1328 N N . GLN A 1 169 ? -9.883 4.473 -5.887 1 98.75 169 GLN A N 1
ATOM 1329 C CA . GLN A 1 169 ? -9.359 3.201 -5.402 1 98.75 169 GLN A CA 1
ATOM 1330 C C . GLN A 1 169 ? -9.469 3.102 -3.885 1 98.75 169 GLN A C 1
ATOM 1332 O O . GLN A 1 169 ? -9.828 2.049 -3.352 1 98.75 169 GLN A O 1
ATOM 1337 N N . MET A 1 170 ? -9.172 4.207 -3.148 1 98.88 170 MET A N 1
ATOM 1338 C CA . MET A 1 170 ? -9.359 4.234 -1.7 1 98.88 170 MET A CA 1
ATOM 1339 C C . MET A 1 170 ? -10.805 3.93 -1.335 1 98.88 170 MET A C 1
ATOM 1341 O O . MET A 1 170 ? -11.07 3.148 -0.418 1 98.88 170 MET A O 1
ATOM 1345 N N . GLU A 1 171 ? -11.68 4.547 -2.064 1 98.75 171 GLU A N 1
ATOM 1346 C CA . GLU A 1 171 ? -13.102 4.383 -1.792 1 98.75 171 GLU A CA 1
ATOM 1347 C C . GLU A 1 171 ? -13.562 2.955 -2.08 1 98.75 171 GLU A C 1
ATOM 1349 O O . GLU A 1 171 ? -14.188 2.316 -1.235 1 98.75 171 GLU A O 1
ATOM 1354 N N . SER A 1 172 ? -13.258 2.443 -3.248 1 98.12 172 SER A N 1
ATOM 1355 C CA . SER A 1 172 ? -13.805 1.182 -3.734 1 98.12 172 SER A CA 1
ATOM 1356 C C . SER A 1 172 ? -13.156 -0.01 -3.043 1 98.12 172 SER A C 1
ATOM 1358 O O . SER A 1 172 ? -13.812 -1.023 -2.789 1 98.12 172 SER A O 1
ATOM 1360 N N . ILE A 1 173 ? -11.844 0.143 -2.695 1 98.06 173 ILE A N 1
ATOM 1361 C CA . ILE A 1 173 ? -11.094 -1.028 -2.25 1 98.06 173 ILE A CA 1
ATOM 1362 C C . ILE A 1 173 ? -10.867 -0.953 -0.743 1 98.06 173 ILE A C 1
ATOM 1364 O O . ILE A 1 173 ? -11.094 -1.931 -0.025 1 98.06 173 ILE A O 1
ATOM 1368 N N . PHE A 1 174 ? -10.484 0.207 -0.253 1 98.44 174 PHE A N 1
ATOM 1369 C CA . PHE A 1 174 ? -10.234 0.331 1.178 1 98.44 174 PHE A CA 1
ATOM 1370 C C . PHE A 1 174 ? -11.5 0.76 1.912 1 98.44 174 PHE A C 1
ATOM 1372 O O . PHE A 1 174 ? -11.484 0.939 3.133 1 98.44 174 PHE A O 1
ATOM 1379 N N . LYS A 1 175 ? -12.586 1.003 1.177 1 98.38 175 LYS A N 1
ATOM 1380 C CA . LYS A 1 175 ? -13.859 1.438 1.745 1 98.38 175 LYS A CA 1
ATOM 1381 C C . LYS A 1 175 ? -13.703 2.762 2.488 1 98.38 175 LYS A C 1
ATOM 1383 O O . LYS A 1 175 ? -14.367 2.99 3.502 1 98.38 175 LYS A O 1
ATOM 1388 N N . THR A 1 176 ? -12.82 3.537 1.969 1 98.88 176 THR A N 1
ATOM 1389 C CA . THR A 1 176 ? -12.578 4.863 2.525 1 98.88 176 THR A CA 1
ATOM 1390 C C . THR A 1 176 ? -13.727 5.809 2.195 1 98.88 176 THR A C 1
ATOM 1392 O O . THR A 1 176 ? -14.172 5.879 1.049 1 98.88 176 THR A O 1
ATOM 1395 N N . LYS A 1 177 ? -14.219 6.473 3.229 1 98.69 177 LYS A N 1
ATOM 1396 C CA . LYS A 1 177 ? -15.18 7.535 2.977 1 98.69 177 LYS A CA 1
ATOM 1397 C C . LYS A 1 177 ? -14.5 8.773 2.404 1 98.69 177 LYS A C 1
ATOM 1399 O O . LYS A 1 177 ? -13.453 9.195 2.895 1 98.69 177 LYS A O 1
ATOM 1404 N N . ILE A 1 178 ? -15.086 9.305 1.289 1 98.81 178 ILE A N 1
ATOM 1405 C CA . ILE A 1 178 ? -14.547 10.516 0.68 1 98.81 178 ILE A CA 1
ATOM 1406 C C . ILE A 1 178 ? -15.391 11.719 1.088 1 98.81 178 ILE A C 1
ATOM 1408 O O . ILE A 1 178 ? -16.609 11.719 0.911 1 98.81 178 ILE A O 1
ATOM 1412 N N . VAL A 1 179 ? -14.734 12.711 1.662 1 98.31 179 VAL A N 1
ATOM 1413 C CA . VAL A 1 179 ? -15.445 13.922 2.064 1 98.31 179 VAL A CA 1
ATOM 1414 C C . VAL A 1 179 ? -14.711 15.156 1.534 1 98.31 179 VAL A C 1
ATOM 1416 O O . VAL A 1 179 ? -13.602 15.039 1 1 98.31 179 VAL A O 1
ATOM 1419 N N . TYR A 1 180 ? -15.359 16.266 1.64 1 97.62 180 TYR A N 1
ATOM 1420 C CA . TYR A 1 180 ? -14.789 17.562 1.279 1 97.62 180 TYR A CA 1
ATOM 1421 C C . TYR A 1 180 ? -14.703 18.484 2.492 1 97.62 180 TYR A C 1
ATOM 1423 O O . TYR A 1 180 ? -15.375 18.25 3.502 1 97.62 180 TYR A O 1
ATOM 1431 N N . THR A 1 181 ? -13.812 19.469 2.377 1 96.56 181 THR A N 1
ATOM 1432 C CA . THR A 1 181 ? -13.688 20.469 3.441 1 96.56 181 THR A CA 1
ATOM 1433 C C . THR A 1 181 ? -15.055 20.969 3.883 1 96.56 181 THR A C 1
ATOM 1435 O O . THR A 1 181 ? -15.297 21.156 5.074 1 96.56 181 THR A O 1
ATOM 1438 N N . SER A 1 182 ? -15.945 21.109 2.973 1 94.56 182 SER A N 1
ATOM 1439 C CA . SER A 1 182 ? -17.281 21.641 3.242 1 94.56 182 SER A CA 1
ATOM 1440 C C . SER A 1 182 ? -18.094 20.688 4.094 1 94.56 182 SER A C 1
ATOM 1442 O O . SER A 1 182 ? -19.078 21.094 4.73 1 94.56 182 SER A O 1
ATOM 1444 N N . ASP A 1 183 ? -17.734 19.422 4.129 1 93.75 183 ASP A N 1
ATOM 1445 C CA . ASP A 1 183 ? -18.484 18.406 4.875 1 93.75 183 ASP A CA 1
ATOM 1446 C C . ASP A 1 183 ? -18.047 18.375 6.34 1 93.75 183 ASP A C 1
ATOM 1448 O O . ASP A 1 183 ? -18.734 17.781 7.18 1 93.75 183 ASP A O 1
ATOM 1452 N N . LEU A 1 184 ? -16.844 18.891 6.707 1 90.62 184 LEU A N 1
ATOM 1453 C CA . LEU A 1 184 ? -16.25 18.766 8.031 1 90.62 184 LEU A CA 1
ATOM 1454 C C . LEU A 1 184 ? -17.031 19.578 9.062 1 90.62 184 LEU A C 1
ATOM 1456 O O . LEU A 1 184 ? -17 19.266 10.25 1 90.62 184 LEU A O 1
ATOM 1460 N N . GLU A 1 185 ? -17.688 20.625 8.625 1 73.5 185 GLU A N 1
ATOM 1461 C CA . GLU A 1 185 ? -18.469 21.422 9.57 1 73.5 185 GLU A CA 1
ATOM 1462 C C . GLU A 1 185 ? -19.641 20.625 10.125 1 73.5 185 GLU A C 1
ATOM 1464 O O . GLU A 1 185 ? -20.188 20.969 11.18 1 73.5 185 GLU A O 1
ATOM 1469 N N . LYS A 1 186 ? -19.875 19.578 9.328 1 64.69 186 LYS A N 1
ATOM 1470 C CA . LYS A 1 186 ? -20.969 18.719 9.766 1 64.69 186 LYS A CA 1
ATOM 1471 C C . LYS A 1 186 ? -20.453 17.562 10.602 1 64.69 186 LYS A C 1
ATOM 1473 O O . LYS A 1 186 ? -21.234 16.703 11.031 1 64.69 186 LYS A O 1
ATOM 1478 N N . LEU A 1 187 ? -19.203 17.562 10.742 1 60.72 187 LEU A N 1
ATOM 1479 C CA . LEU A 1 187 ? -18.594 16.5 11.516 1 60.72 187 LEU A CA 1
ATOM 1480 C C . LEU A 1 187 ? -18.984 16.594 12.984 1 60.72 187 LEU A C 1
ATOM 1482 O O . LEU A 1 187 ? -18.828 17.641 13.609 1 60.72 187 LEU A O 1
ATOM 1486 N N . GLU A 1 188 ? -20.062 15.812 13.445 1 54.94 188 GLU A N 1
ATOM 1487 C CA . GLU A 1 188 ? -20.516 15.773 14.828 1 54.94 188 GLU A CA 1
ATOM 1488 C C . GLU A 1 188 ? -19.438 15.234 15.758 1 54.94 188 GLU A C 1
ATOM 1490 O O . GLU A 1 188 ? -18.609 14.414 15.352 1 54.94 188 GLU A O 1
ATOM 1495 N N . MET B 1 1 ? 25.219 -14.789 -6.375 1 69.56 1 MET B N 1
ATOM 1496 C CA . MET B 1 1 ? 24.141 -13.883 -6.75 1 69.56 1 MET B CA 1
ATOM 1497 C C . MET B 1 1 ? 22.875 -14.203 -5.973 1 69.56 1 MET B C 1
ATOM 1499 O O . MET B 1 1 ? 22.625 -15.359 -5.621 1 69.56 1 MET B O 1
ATOM 1503 N N . SER B 1 2 ? 22.109 -13.148 -5.359 1 88.44 2 SER B N 1
ATOM 1504 C CA . SER B 1 2 ? 20.922 -13.438 -4.57 1 88.44 2 SER B CA 1
ATOM 1505 C C . SER B 1 2 ? 19.875 -14.164 -5.406 1 88.44 2 SER B C 1
ATOM 1507 O O . SER B 1 2 ? 19.844 -14.023 -6.633 1 88.44 2 SER B O 1
ATOM 1509 N N . ARG B 1 3 ? 19.266 -15.156 -4.859 1 96.5 3 ARG B N 1
ATOM 1510 C CA . ARG B 1 3 ? 18.188 -15.883 -5.52 1 96.5 3 ARG B CA 1
ATOM 1511 C C . ARG B 1 3 ? 17.016 -14.953 -5.832 1 96.5 3 ARG B C 1
ATOM 1513 O O . ARG B 1 3 ? 16.969 -13.828 -5.34 1 96.5 3 ARG B O 1
ATOM 1520 N N . LYS B 1 4 ? 16.203 -15.43 -6.762 1 98.12 4 LYS B N 1
ATOM 1521 C CA . LYS B 1 4 ? 14.961 -14.734 -7.121 1 98.12 4 LYS B CA 1
ATOM 1522 C C . LYS B 1 4 ? 13.734 -15.5 -6.621 1 98.12 4 LYS B C 1
ATOM 1524 O O . LYS B 1 4 ? 13.836 -16.688 -6.285 1 98.12 4 LYS B O 1
ATOM 1529 N N . ALA B 1 5 ? 12.688 -14.773 -6.469 1 98.88 5 ALA B N 1
ATOM 1530 C CA . ALA B 1 5 ? 11.43 -15.422 -6.113 1 98.88 5 ALA B CA 1
ATOM 1531 C C . ALA B 1 5 ? 10.289 -14.953 -7.016 1 98.88 5 ALA B C 1
ATOM 1533 O O . ALA B 1 5 ? 10.203 -13.766 -7.352 1 98.88 5 ALA B O 1
ATOM 1534 N N . LEU B 1 6 ? 9.508 -15.891 -7.453 1 98.88 6 LEU B N 1
ATOM 1535 C CA . LEU B 1 6 ? 8.234 -15.594 -8.094 1 98.88 6 LEU B CA 1
ATOM 1536 C C . LEU B 1 6 ? 7.098 -15.602 -7.07 1 98.88 6 LEU B C 1
ATOM 1538 O O . LEU B 1 6 ? 6.863 -16.625 -6.414 1 98.88 6 LEU B O 1
ATOM 1542 N N . LEU B 1 7 ? 6.441 -14.484 -6.883 1 99 7 LEU B N 1
ATOM 1543 C CA . LEU B 1 7 ? 5.246 -14.414 -6.055 1 99 7 LEU B CA 1
ATOM 1544 C C . LEU B 1 7 ? 3.984 -14.531 -6.906 1 99 7 LEU B C 1
ATOM 1546 O O . LEU B 1 7 ? 3.697 -13.648 -7.719 1 99 7 LEU B O 1
ATOM 1550 N N . ILE B 1 8 ? 3.307 -15.617 -6.777 1 99 8 ILE B N 1
ATOM 1551 C CA . ILE B 1 8 ? 2.025 -15.844 -7.434 1 99 8 ILE B CA 1
ATOM 1552 C C . ILE B 1 8 ? 0.888 -15.43 -6.5 1 99 8 ILE B C 1
ATOM 1554 O O . ILE B 1 8 ? 0.604 -16.109 -5.516 1 99 8 ILE B O 1
ATOM 1558 N N . VAL B 1 9 ? 0.18 -14.375 -6.883 1 98.94 9 VAL B N 1
ATOM 1559 C CA . VAL B 1 9 ? -0.758 -13.75 -5.953 1 98.94 9 VAL B CA 1
ATOM 1560 C C . VAL B 1 9 ? -2.189 -14.109 -6.348 1 98.94 9 VAL B C 1
ATOM 1562 O O . VAL B 1 9 ? -2.65 -13.75 -7.434 1 98.94 9 VAL B O 1
ATOM 1565 N N . ASP B 1 10 ? -2.875 -14.852 -5.543 1 98.94 10 ASP B N 1
ATOM 1566 C CA . ASP B 1 10 ? -4.324 -15 -5.426 1 98.94 10 ASP B CA 1
ATOM 1567 C C . ASP B 1 10 ? -4.918 -15.602 -6.695 1 98.94 10 ASP B C 1
ATOM 1569 O O . ASP B 1 10 ? -5.984 -15.18 -7.148 1 98.94 10 ASP B O 1
ATOM 1573 N N . MET B 1 11 ? -4.203 -16.609 -7.234 1 98.94 11 MET B N 1
ATOM 1574 C CA . MET B 1 11 ? -4.766 -17.328 -8.375 1 98.94 11 MET B CA 1
ATOM 1575 C C . MET B 1 11 ? -5.648 -18.484 -7.91 1 98.94 11 MET B C 1
ATOM 1577 O O . MET B 1 11 ? -5.457 -19.625 -8.328 1 98.94 11 MET B O 1
ATOM 1581 N N . SER B 1 12 ? -6.605 -18.156 -7.137 1 98.88 12 SER B N 1
ATOM 1582 C CA . SER B 1 12 ? -7.527 -19.109 -6.527 1 98.88 12 SER B CA 1
ATOM 1583 C C . SER B 1 12 ? -8.758 -19.328 -7.406 1 98.88 12 SER B C 1
ATOM 1585 O O . SER B 1 12 ? -9 -18.547 -8.336 1 98.88 12 SER B O 1
ATOM 1587 N N . TYR B 1 13 ? -9.516 -20.328 -7.094 1 98.88 13 TYR B N 1
ATOM 1588 C CA . TYR B 1 13 ? -10.797 -20.578 -7.754 1 98.88 13 TYR B CA 1
ATOM 1589 C C . TYR B 1 13 ? -11.727 -19.391 -7.605 1 98.88 13 TYR B C 1
ATOM 1591 O O . TYR B 1 13 ? -12.297 -18.906 -8.594 1 98.88 13 TYR B O 1
ATOM 1599 N N . ASP B 1 14 ? -11.922 -18.828 -6.457 1 98.88 14 ASP B N 1
ATOM 1600 C CA . ASP B 1 14 ? -12.859 -17.75 -6.191 1 98.88 14 ASP B CA 1
ATOM 1601 C C . ASP B 1 14 ? -12.477 -16.484 -6.965 1 98.88 14 ASP B C 1
ATOM 1603 O O . ASP B 1 14 ? -13.344 -15.719 -7.387 1 98.88 14 ASP B O 1
ATOM 1607 N N . PHE B 1 15 ? -11.172 -16.281 -7.246 1 98.88 15 PHE B N 1
ATOM 1608 C CA . PHE B 1 15 ? -10.727 -15.062 -7.906 1 98.88 15 PHE B CA 1
ATOM 1609 C C . PHE B 1 15 ? -10.609 -15.273 -9.414 1 98.88 15 PHE B C 1
ATOM 1611 O O . PHE B 1 15 ? -10.477 -14.312 -10.172 1 98.88 15 PHE B O 1
ATOM 1618 N N . VAL B 1 16 ? -10.656 -16.562 -9.914 1 98.88 16 VAL B N 1
ATOM 1619 C CA . VAL B 1 16 ? -10.305 -16.797 -11.305 1 98.88 16 VAL B CA 1
ATOM 1620 C C . VAL B 1 16 ? -11.5 -17.406 -12.047 1 98.88 16 VAL B C 1
ATOM 1622 O O . VAL B 1 16 ? -11.805 -17 -13.172 1 98.88 16 VAL B O 1
ATOM 1625 N N . ALA B 1 17 ? -12.18 -18.312 -11.414 1 98.75 17 ALA B N 1
ATOM 1626 C CA . ALA B 1 17 ? -13.219 -19.078 -12.086 1 98.75 17 ALA B CA 1
ATOM 1627 C C . ALA B 1 17 ? -14.438 -18.219 -12.391 1 98.75 17 ALA B C 1
ATOM 1629 O O . ALA B 1 17 ? -14.734 -17.266 -11.656 1 98.75 17 ALA B O 1
ATOM 1630 N N . ASP B 1 18 ? -15.164 -18.578 -13.414 1 98.31 18 ASP B N 1
ATOM 1631 C CA . ASP B 1 18 ? -16.359 -17.828 -13.812 1 98.31 18 ASP B CA 1
ATOM 1632 C C . ASP B 1 18 ? -17.375 -17.766 -12.68 1 98.31 18 ASP B C 1
ATOM 1634 O O . ASP B 1 18 ? -18.047 -16.75 -12.492 1 98.31 18 ASP B O 1
ATOM 1638 N N . ASP B 1 19 ? -17.5 -18.766 -11.961 1 97.94 19 ASP B N 1
ATOM 1639 C CA . ASP B 1 19 ? -18.469 -18.828 -10.875 1 97.94 19 ASP B CA 1
ATOM 1640 C C . ASP B 1 19 ? -17.812 -18.609 -9.523 1 97.94 19 ASP B C 1
ATOM 1642 O O . ASP B 1 19 ? -18.344 -19.016 -8.484 1 97.94 19 ASP B O 1
ATOM 1646 N N . GLY B 1 20 ? -16.625 -18.109 -9.508 1 97.88 20 GLY B N 1
ATOM 1647 C CA . GLY B 1 20 ? -15.938 -17.797 -8.266 1 97.88 20 GLY B CA 1
ATOM 1648 C C . GLY B 1 20 ? -16.609 -16.688 -7.473 1 97.88 20 GLY B C 1
ATOM 1649 O O . GLY B 1 20 ? -17.266 -15.812 -8.055 1 97.88 20 GLY B O 1
ATOM 1650 N N . GLY B 1 21 ? -16.469 -16.625 -6.172 1 96.25 21 GLY B N 1
ATOM 1651 C CA . GLY B 1 21 ? -17.156 -15.711 -5.277 1 96.25 21 GLY B CA 1
ATOM 1652 C C . GLY B 1 21 ? -16.766 -14.266 -5.5 1 96.25 21 GLY B C 1
ATOM 1653 O O . GLY B 1 21 ? -17.547 -13.352 -5.184 1 96.25 21 GLY B O 1
ATOM 1654 N N . LEU B 1 22 ? -15.609 -13.992 -6.027 1 97.44 22 LEU B N 1
ATOM 1655 C CA . LEU B 1 22 ? -15.078 -12.656 -6.293 1 97.44 22 LEU B CA 1
ATOM 1656 C C . LEU B 1 22 ? -14.156 -12.672 -7.508 1 97.44 22 LEU B C 1
ATOM 1658 O O . LEU B 1 22 ? -13.008 -12.227 -7.426 1 97.44 22 LEU B O 1
ATOM 1662 N N . THR B 1 23 ? -14.633 -13.078 -8.664 1 98.31 23 THR B N 1
ATOM 1663 C CA . THR B 1 23 ? -13.867 -13.523 -9.82 1 98.31 23 THR B CA 1
ATOM 1664 C C . THR B 1 23 ? -13.414 -12.336 -10.656 1 98.31 23 THR B C 1
ATOM 1666 O O . THR B 1 23 ? -14.164 -11.375 -10.836 1 98.31 23 THR B O 1
ATOM 1669 N N . VAL B 1 24 ? -12.172 -12.414 -11.172 1 98.5 24 VAL B N 1
ATOM 1670 C CA . VAL B 1 24 ? -11.664 -11.57 -12.242 1 98.5 24 VAL B CA 1
ATOM 1671 C C . VAL B 1 24 ? -12.062 -12.156 -13.594 1 98.5 24 VAL B C 1
ATOM 1673 O O . VAL B 1 24 ? -12.039 -11.453 -14.609 1 98.5 24 VAL B O 1
ATOM 1676 N N . GLY B 1 25 ? -12.414 -13.398 -13.625 1 98.25 25 GLY B N 1
ATOM 1677 C CA . GLY B 1 25 ? -12.961 -14.031 -14.812 1 98.25 25 GLY B CA 1
ATOM 1678 C C . GLY B 1 25 ? -11.914 -14.352 -15.859 1 98.25 25 GLY B C 1
ATOM 1679 O O . GLY B 1 25 ? -10.82 -14.812 -15.523 1 98.25 25 GLY B O 1
ATOM 1680 N N . THR B 1 26 ? -12.242 -14.188 -17.094 1 98.38 26 THR B N 1
ATOM 1681 C CA . THR B 1 26 ? -11.469 -14.609 -18.266 1 98.38 26 THR B CA 1
ATOM 1682 C C . THR B 1 26 ? -10.078 -13.984 -18.234 1 98.38 26 THR B C 1
ATOM 1684 O O . THR B 1 26 ? -9.078 -14.648 -18.531 1 98.38 26 THR B O 1
ATOM 1687 N N . PRO B 1 27 ? -9.992 -12.711 -17.859 1 98.38 27 PRO B N 1
ATOM 1688 C CA . PRO B 1 27 ? -8.648 -12.141 -17.844 1 98.38 27 PRO B CA 1
ATOM 1689 C C . PRO B 1 27 ? -7.691 -12.914 -16.938 1 98.38 27 PRO B C 1
ATOM 1691 O O . PRO B 1 27 ? -6.523 -13.109 -17.297 1 98.38 27 PRO B O 1
ATOM 1694 N N . ALA B 1 28 ? -8.156 -13.383 -15.82 1 98.81 28 ALA B N 1
ATOM 1695 C CA . ALA B 1 28 ? -7.312 -14.141 -14.906 1 98.81 28 ALA B CA 1
ATOM 1696 C C . ALA B 1 28 ? -7.059 -15.547 -15.43 1 98.81 28 ALA B C 1
ATOM 1698 O O . ALA B 1 28 ? -5.961 -16.094 -15.266 1 98.81 28 ALA B O 1
ATOM 1699 N N . GLN B 1 29 ? -8.039 -16.156 -16.031 1 98.81 29 GLN B N 1
ATOM 1700 C CA . GLN B 1 29 ? -7.898 -17.5 -16.594 1 98.81 29 GLN B CA 1
ATOM 1701 C C . GLN B 1 29 ? -6.816 -17.547 -17.656 1 98.81 29 GLN B C 1
ATOM 1703 O O . GLN B 1 29 ? -6.055 -18.516 -17.734 1 98.81 29 GLN B O 1
ATOM 1708 N N . THR B 1 30 ? -6.68 -16.484 -18.406 1 98.31 30 THR B N 1
ATOM 1709 C CA . THR B 1 30 ? -5.832 -16.469 -19.578 1 98.31 30 THR B CA 1
ATOM 1710 C C . THR B 1 30 ? -4.359 -16.406 -19.188 1 98.31 30 THR B C 1
ATOM 1712 O O . THR B 1 30 ? -3.486 -16.781 -19.984 1 98.31 30 THR B O 1
ATOM 1715 N N . ILE B 1 31 ? -4.047 -16.031 -17.969 1 98.56 31 ILE B N 1
ATOM 1716 C CA . ILE B 1 31 ? -2.641 -15.852 -17.641 1 98.56 31 ILE B CA 1
ATOM 1717 C C . ILE B 1 31 ? -2.125 -17.078 -16.891 1 98.56 31 ILE B C 1
ATOM 1719 O O . ILE B 1 31 ? -0.924 -17.203 -16.641 1 98.56 31 ILE B O 1
ATOM 1723 N N . VAL B 1 32 ? -2.984 -18.078 -16.594 1 98.75 32 VAL B N 1
ATOM 1724 C CA . VAL B 1 32 ? -2.641 -19.219 -15.75 1 98.75 32 VAL B CA 1
ATOM 1725 C C . VAL B 1 32 ? -1.547 -20.047 -16.422 1 98.75 32 VAL B C 1
ATOM 1727 O O . VAL B 1 32 ? -0.528 -20.359 -15.812 1 98.75 32 VAL B O 1
ATOM 1730 N N . PRO B 1 33 ? -1.671 -20.328 -17.766 1 98.38 33 PRO B N 1
ATOM 1731 C CA . PRO B 1 33 ? -0.641 -21.156 -18.391 1 98.38 33 PRO B CA 1
ATOM 1732 C C . PRO B 1 33 ? 0.743 -20.516 -18.359 1 98.38 33 PRO B C 1
ATOM 1734 O O . PRO B 1 33 ? 1.74 -21.188 -18.094 1 98.38 33 PRO B O 1
ATOM 1737 N N . ASP B 1 34 ? 0.79 -19.234 -18.594 1 98.19 34 ASP B N 1
ATOM 1738 C CA . ASP B 1 34 ? 2.074 -18.531 -18.578 1 98.19 34 ASP B CA 1
ATOM 1739 C C . ASP B 1 34 ? 2.666 -18.5 -17.172 1 98.19 34 ASP B C 1
ATOM 1741 O O . ASP B 1 34 ? 3.885 -18.594 -17 1 98.19 34 ASP B O 1
ATOM 1745 N N . ILE B 1 35 ? 1.826 -18.359 -16.125 1 98.81 35 ILE B N 1
ATOM 1746 C CA . ILE B 1 35 ? 2.293 -18.375 -14.75 1 98.81 35 ILE B CA 1
ATOM 1747 C C . ILE B 1 35 ? 2.902 -19.734 -14.422 1 98.81 35 ILE B C 1
ATOM 1749 O O . ILE B 1 35 ? 3.965 -19.812 -13.797 1 98.81 35 ILE B O 1
ATOM 1753 N N . VAL B 1 36 ? 2.26 -20.797 -14.891 1 98.69 36 VAL B N 1
ATOM 1754 C CA . VAL B 1 36 ? 2.756 -22.141 -14.648 1 98.69 36 VAL B CA 1
ATOM 1755 C C . VAL B 1 36 ? 4.117 -22.328 -15.312 1 98.69 36 VAL B C 1
ATOM 1757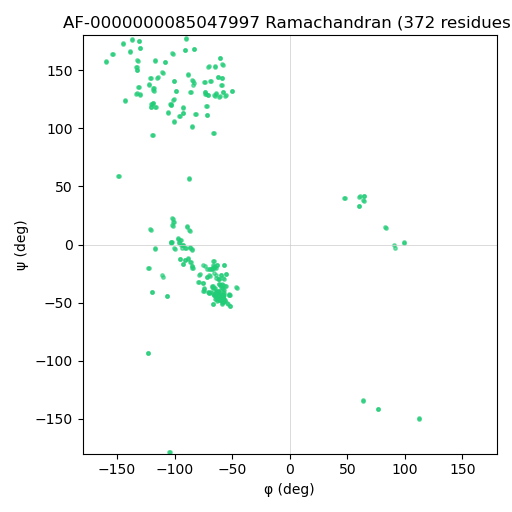 O O . VAL B 1 36 ? 5.051 -22.844 -14.703 1 98.69 36 VAL B O 1
ATOM 1760 N N . ARG B 1 37 ? 4.238 -21.844 -16.516 1 97.56 37 ARG B N 1
ATOM 1761 C CA . ARG B 1 37 ? 5.508 -21.922 -17.234 1 97.56 37 ARG B CA 1
ATOM 1762 C C . ARG B 1 37 ? 6.598 -21.141 -16.5 1 97.56 37 ARG B C 1
ATOM 1764 O O . ARG B 1 37 ? 7.727 -21.625 -16.375 1 97.56 37 ARG B O 1
ATOM 1771 N N . THR B 1 38 ? 6.273 -19.969 -16.062 1 98.25 38 THR B N 1
ATOM 1772 C CA . THR B 1 38 ? 7.234 -19.141 -15.359 1 98.25 38 THR B CA 1
ATOM 1773 C C . THR B 1 38 ? 7.652 -19.781 -14.047 1 98.25 38 THR B C 1
ATOM 1775 O O . THR B 1 38 ? 8.828 -19.766 -13.688 1 98.25 38 THR B O 1
ATOM 1778 N N . ALA B 1 39 ? 6.68 -20.391 -13.32 1 98.56 39 ALA B N 1
ATOM 1779 C CA . ALA B 1 39 ? 6.992 -21.094 -12.078 1 98.56 39 ALA B CA 1
ATOM 1780 C C . ALA B 1 39 ? 7.988 -22.219 -12.328 1 98.56 39 ALA B C 1
ATOM 1782 O O . ALA B 1 39 ? 8.945 -22.391 -11.57 1 98.56 39 ALA B O 1
ATOM 1783 N N . ASN B 1 40 ? 7.77 -22.922 -13.375 1 97.69 40 ASN B N 1
ATOM 1784 C CA . ASN B 1 40 ? 8.695 -24 -13.727 1 97.69 40 ASN B CA 1
ATOM 1785 C C . ASN B 1 40 ? 10.094 -23.453 -14.016 1 97.69 40 ASN B C 1
ATOM 1787 O O . ASN B 1 40 ? 11.086 -24.047 -13.586 1 97.69 40 ASN B O 1
ATOM 1791 N N . LEU B 1 41 ? 10.125 -22.406 -14.766 1 97.12 41 LEU B N 1
ATOM 1792 C CA . LEU B 1 41 ? 11.406 -21.797 -15.094 1 97.12 41 LEU B CA 1
ATOM 1793 C C . LEU B 1 41 ? 12.164 -21.406 -13.828 1 97.12 41 LEU B C 1
ATOM 1795 O O . LEU B 1 41 ? 13.375 -21.625 -13.734 1 97.12 41 LEU B O 1
ATOM 1799 N N . PHE B 1 42 ? 11.477 -20.812 -12.844 1 97.69 42 PHE B N 1
ATOM 1800 C CA . PHE B 1 42 ? 12.109 -20.406 -11.594 1 97.69 42 PHE B CA 1
ATOM 1801 C C . PHE B 1 42 ? 12.664 -21.625 -10.852 1 97.69 42 PHE B C 1
ATOM 1803 O O . PHE B 1 42 ? 13.805 -21.609 -10.398 1 97.69 42 PHE B O 1
ATOM 1810 N N . LEU B 1 43 ? 11.883 -22.703 -10.75 1 97.56 43 LEU B N 1
ATOM 1811 C CA . LEU B 1 43 ? 12.32 -23.891 -10.031 1 97.56 43 LEU B CA 1
ATOM 1812 C C . LEU B 1 43 ? 13.508 -24.547 -10.742 1 97.56 43 LEU B C 1
ATOM 1814 O O . LEU B 1 43 ? 14.438 -25.031 -10.086 1 97.56 43 LEU B O 1
ATOM 1818 N N . GLU B 1 44 ? 13.469 -24.531 -12.055 1 95.44 44 GLU B N 1
ATOM 1819 C CA . GLU B 1 44 ? 14.562 -25.094 -12.836 1 95.44 44 GLU B CA 1
ATOM 1820 C C . GLU B 1 44 ? 15.875 -24.375 -12.562 1 95.44 44 GLU B C 1
ATOM 1822 O O . GLU B 1 44 ? 16.953 -24.969 -12.602 1 95.44 44 GLU B O 1
ATOM 1827 N N . LYS B 1 45 ? 15.789 -23.141 -12.227 1 95.06 45 LYS B N 1
ATOM 1828 C CA . LYS B 1 45 ? 16.969 -22.328 -11.992 1 95.06 45 LYS B CA 1
ATOM 1829 C C . LYS B 1 45 ? 17.359 -22.344 -10.516 1 95.06 45 LYS B C 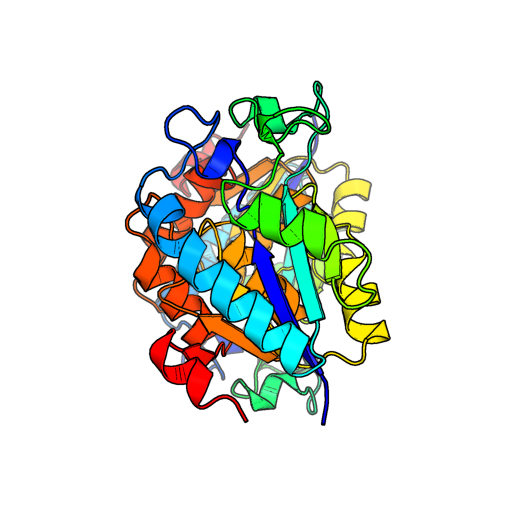1
ATOM 1831 O O . LYS B 1 45 ? 18.297 -21.656 -10.109 1 95.06 45 LYS B O 1
ATOM 1836 N N . GLY B 1 46 ? 16.594 -23.047 -9.727 1 95.81 46 GLY B N 1
ATOM 1837 C CA . GLY B 1 46 ? 16.891 -23.125 -8.305 1 95.81 46 GLY B CA 1
ATOM 1838 C C . GLY B 1 46 ? 16.344 -21.953 -7.512 1 95.81 46 GLY B C 1
ATOM 1839 O O . GLY B 1 46 ? 16.797 -21.688 -6.391 1 95.81 46 GLY B O 1
ATOM 1840 N N . ASP B 1 47 ? 15.445 -21.188 -8.141 1 97.88 47 ASP B N 1
ATOM 1841 C CA . ASP B 1 47 ? 14.844 -20.031 -7.496 1 97.88 47 ASP B CA 1
ATOM 1842 C C . ASP B 1 47 ? 13.57 -20.422 -6.75 1 97.88 47 ASP B C 1
ATOM 1844 O O . ASP B 1 47 ? 13.203 -21.594 -6.703 1 97.88 47 ASP B O 1
ATOM 1848 N N . VAL B 1 48 ? 12.977 -19.469 -6.094 1 98.81 48 VAL B N 1
ATOM 1849 C CA . VAL B 1 48 ? 11.859 -19.719 -5.188 1 98.81 48 VAL B CA 1
ATOM 1850 C C . VAL B 1 48 ? 10.547 -19.375 -5.879 1 98.81 48 VAL B C 1
ATOM 1852 O O . VAL B 1 48 ? 10.477 -18.438 -6.672 1 98.81 48 VAL B O 1
ATOM 1855 N N . VAL B 1 49 ? 9.562 -20.156 -5.664 1 98.94 49 VAL B N 1
ATOM 1856 C CA . VAL B 1 49 ? 8.195 -19.828 -6.039 1 98.94 49 VAL B CA 1
ATOM 1857 C C . VAL B 1 49 ? 7.312 -19.781 -4.797 1 98.94 49 VAL B C 1
ATOM 1859 O O . VAL B 1 49 ? 7.254 -20.734 -4.027 1 98.94 49 VAL B O 1
ATOM 1862 N N . ALA B 1 50 ? 6.68 -18.672 -4.551 1 99 50 ALA B N 1
ATOM 1863 C CA . ALA B 1 50 ? 5.777 -18.5 -3.414 1 99 50 ALA B CA 1
ATOM 1864 C C . ALA B 1 50 ? 4.348 -18.25 -3.879 1 99 50 ALA B C 1
ATOM 1866 O O . ALA B 1 50 ? 4.094 -17.281 -4.598 1 99 50 ALA B O 1
ATOM 1867 N N . VAL B 1 51 ? 3.482 -19.141 -3.514 1 98.94 51 VAL B N 1
ATOM 1868 C CA . VAL B 1 51 ? 2.053 -18.906 -3.68 1 98.94 51 VAL B CA 1
ATOM 1869 C C . VAL B 1 51 ? 1.534 -18.047 -2.521 1 98.94 51 VAL B C 1
ATOM 1871 O O . VAL B 1 51 ? 1.5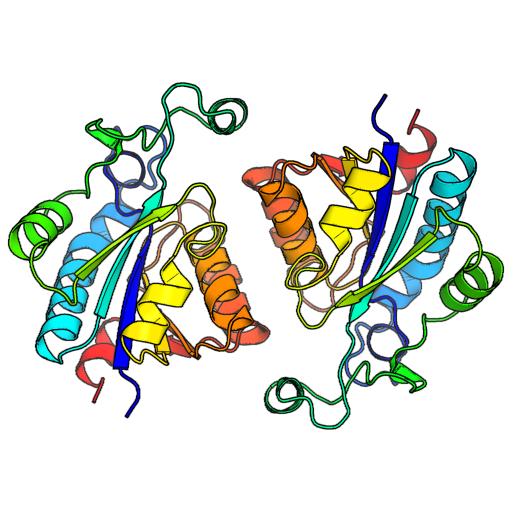51 -18.484 -1.368 1 98.94 51 VAL B O 1
ATOM 1874 N N . CYS B 1 52 ? 1.147 -16.844 -2.812 1 98.94 52 CYS B N 1
ATOM 1875 C CA . CYS B 1 52 ? 0.565 -15.93 -1.834 1 98.94 52 CYS B CA 1
ATOM 1876 C C . CYS B 1 52 ? -0.954 -15.898 -1.952 1 98.94 52 CYS B C 1
ATOM 1878 O O . CYS B 1 52 ? -1.495 -15.328 -2.9 1 98.94 52 CYS B O 1
ATOM 1880 N N . MET B 1 53 ? -1.62 -16.531 -0.998 1 98.88 53 MET B N 1
ATOM 1881 C CA . MET B 1 53 ? -3.035 -16.859 -1.165 1 98.88 53 MET B CA 1
ATOM 1882 C C . MET B 1 53 ? -3.873 -16.203 -0.073 1 98.88 53 MET B C 1
ATOM 1884 O O . MET B 1 53 ? -3.621 -16.406 1.116 1 98.88 53 MET B O 1
ATOM 1888 N N . ASP B 1 54 ? -4.828 -15.359 -0.539 1 98.62 54 ASP B N 1
ATOM 1889 C CA . ASP B 1 54 ? -5.84 -14.836 0.368 1 98.62 54 ASP B CA 1
ATOM 1890 C C . ASP B 1 54 ? -6.492 -15.953 1.175 1 98.62 54 ASP B C 1
ATOM 1892 O O . ASP B 1 54 ? -6.824 -17 0.628 1 98.62 54 ASP B O 1
ATOM 1896 N N . ALA B 1 55 ? -6.605 -15.773 2.473 1 98.56 55 ALA B N 1
ATOM 1897 C CA . ALA B 1 55 ? -7.117 -16.828 3.344 1 98.56 55 ALA B CA 1
ATOM 1898 C C . ALA B 1 55 ? -7.98 -16.25 4.461 1 98.56 55 ALA B C 1
ATOM 1900 O O . ALA B 1 55 ? -7.516 -15.406 5.238 1 98.56 55 ALA B O 1
ATOM 1901 N N . HIS B 1 56 ? -9.203 -16.703 4.547 1 98.25 56 HIS B N 1
ATOM 1902 C CA . HIS B 1 56 ? -10.164 -16.219 5.531 1 98.25 56 HIS B CA 1
ATOM 1903 C C . HIS B 1 56 ? -10.867 -17.375 6.234 1 98.25 56 HIS B C 1
ATOM 1905 O O . HIS B 1 56 ? -11 -18.469 5.668 1 98.25 56 HIS B O 1
ATOM 1911 N N . THR B 1 57 ? -11.25 -17.141 7.465 1 97.94 57 THR B N 1
ATOM 1912 C CA . THR B 1 57 ? -12.188 -18.047 8.125 1 97.94 57 THR B CA 1
ATOM 1913 C C . THR B 1 57 ? -13.625 -17.719 7.742 1 97.94 57 THR B C 1
ATOM 1915 O O . THR B 1 57 ? -13.898 -16.641 7.191 1 97.94 57 THR B O 1
ATOM 1918 N N . GLU B 1 58 ? -14.547 -18.578 8.055 1 96.19 58 GLU B N 1
ATOM 1919 C CA . GLU B 1 58 ? -15.945 -18.391 7.672 1 96.19 58 GLU B CA 1
ATOM 1920 C C . GLU B 1 58 ? -16.516 -17.125 8.297 1 96.19 58 GLU B C 1
ATOM 1922 O O . GLU B 1 58 ? -17.359 -16.453 7.684 1 96.19 58 GLU B O 1
ATOM 1927 N N . ASP B 1 59 ? -16.078 -16.781 9.516 1 96.19 59 ASP B N 1
ATOM 1928 C CA . ASP B 1 59 ? -16.625 -15.641 10.242 1 96.19 59 ASP B CA 1
ATOM 1929 C C . ASP B 1 59 ? -15.68 -14.445 10.172 1 96.19 59 ASP B C 1
ATOM 1931 O O . ASP B 1 59 ? -15.742 -13.547 11.016 1 96.19 59 ASP B O 1
ATOM 1935 N N . ASP B 1 60 ? -14.844 -14.414 9.188 1 95.94 60 ASP B N 1
ATOM 1936 C CA . ASP B 1 60 ? -13.891 -13.32 9.031 1 95.94 60 ASP B CA 1
ATOM 1937 C C . ASP B 1 60 ? -14.602 -11.984 8.852 1 95.94 60 ASP B C 1
ATOM 1939 O O . ASP B 1 60 ? -15.484 -11.859 8 1 95.94 60 ASP B O 1
ATOM 1943 N N . PRO B 1 61 ? -14.266 -10.961 9.672 1 93.94 61 PRO B N 1
ATOM 1944 C CA . PRO B 1 61 ? -14.883 -9.641 9.523 1 93.94 61 PRO B CA 1
ATOM 1945 C C . PRO B 1 61 ? -14.688 -9.047 8.125 1 93.94 61 PRO B C 1
ATOM 1947 O O . PRO B 1 61 ? -15.43 -8.148 7.723 1 93.94 61 PRO B O 1
ATOM 1950 N N . HIS B 1 62 ? -13.766 -9.578 7.434 1 93.12 62 HIS B N 1
ATOM 1951 C CA . HIS B 1 62 ? -13.516 -9.188 6.051 1 93.12 62 HIS B CA 1
ATOM 1952 C C . HIS B 1 62 ? -14.773 -9.328 5.199 1 93.12 62 HIS B C 1
ATOM 1954 O O . HIS B 1 62 ? -14.969 -8.578 4.242 1 93.12 62 HIS B O 1
ATOM 1960 N N . PHE B 1 63 ? -15.68 -10.18 5.566 1 95.44 63 PHE B N 1
ATOM 1961 C CA . PHE B 1 63 ? -16.859 -10.492 4.762 1 95.44 63 PHE B CA 1
ATOM 1962 C C . PHE B 1 63 ? -17.969 -9.477 5.016 1 95.44 63 PHE B C 1
ATOM 1964 O O . PHE B 1 63 ? -19 -9.508 4.344 1 95.44 63 PHE B O 1
ATOM 1971 N N . GLU B 1 64 ? -17.766 -8.531 5.969 1 94 64 GLU B N 1
ATOM 1972 C CA . GLU B 1 64 ? -18.641 -7.371 6.09 1 94 64 GLU B CA 1
ATOM 1973 C C . GLU B 1 64 ? -18.453 -6.402 4.93 1 94 64 GLU B C 1
ATOM 1975 O O . GLU B 1 64 ? -19.328 -5.602 4.625 1 94 64 GLU B O 1
ATOM 1980 N N . LEU B 1 65 ? -17.328 -6.504 4.309 1 93.12 65 LEU B N 1
ATOM 1981 C CA . LEU B 1 65 ? -16.922 -5.535 3.295 1 93.12 65 LEU B CA 1
ATOM 1982 C C . LEU B 1 65 ? -16.938 -6.164 1.906 1 93.12 65 LEU B C 1
ATOM 1984 O O . LEU B 1 65 ? -17.078 -5.465 0.903 1 93.12 65 LEU B O 1
ATOM 1988 N N . TRP B 1 66 ? -16.734 -7.477 1.873 1 95.12 66 TRP B N 1
ATOM 1989 C CA . TRP B 1 66 ? -16.609 -8.211 0.619 1 95.12 66 TRP B CA 1
ATOM 1990 C C . TRP B 1 66 ? -17.469 -9.469 0.632 1 95.12 66 TRP B C 1
ATOM 1992 O O . TRP B 1 66 ? -17.75 -10.031 1.696 1 95.12 66 TRP B O 1
ATOM 2002 N N . PRO B 1 67 ? -17.906 -9.922 -0.587 1 95.75 67 PRO B N 1
ATOM 2003 C CA . PRO B 1 67 ? -18.531 -11.242 -0.62 1 95.75 67 PRO B CA 1
ATOM 2004 C C . PRO B 1 67 ? -17.609 -12.344 -0.093 1 95.75 67 PRO B C 1
ATOM 2006 O O . PRO B 1 67 ? -16.391 -12.203 -0.132 1 95.75 67 PRO B O 1
ATOM 2009 N N . LYS B 1 68 ? -18.219 -13.398 0.385 1 96.56 68 LYS B N 1
ATOM 2010 C CA . LYS B 1 68 ? -17.438 -14.516 0.887 1 96.56 68 LYS B CA 1
ATOM 2011 C C . LYS B 1 68 ? -16.516 -15.07 -0.196 1 96.56 68 LYS B C 1
ATOM 2013 O O . LYS B 1 68 ? -16.938 -15.25 -1.342 1 96.56 68 LYS B O 1
ATOM 2018 N N . HIS B 1 69 ? -15.32 -15.25 0.131 1 98.19 69 HIS B N 1
ATOM 2019 C CA . HIS B 1 69 ? -14.305 -15.781 -0.77 1 98.19 69 HIS B CA 1
ATOM 2020 C C . HIS B 1 69 ? -13.117 -16.344 0.008 1 98.19 69 HIS B C 1
ATOM 2022 O O . HIS B 1 69 ? -12.906 -16 1.171 1 98.19 69 HIS B O 1
ATOM 2028 N N . ASN B 1 70 ? -12.406 -17.25 -0.666 1 98.5 70 ASN B N 1
ATOM 2029 C CA . ASN B 1 70 ? -11.133 -17.797 -0.211 1 98.5 70 ASN B CA 1
ATOM 2030 C C . ASN B 1 70 ? -11.211 -18.234 1.245 1 98.5 70 ASN B C 1
ATOM 2032 O O . ASN B 1 70 ? -10.297 -17.969 2.029 1 98.5 70 ASN B O 1
ATOM 2036 N N . ILE B 1 71 ? -12.32 -18.828 1.575 1 98.38 71 ILE B N 1
ATOM 2037 C CA . ILE B 1 71 ? -12.461 -19.438 2.896 1 98.38 71 ILE B CA 1
ATOM 2038 C C . ILE B 1 71 ? -11.586 -20.688 2.986 1 98.38 71 ILE B C 1
ATOM 2040 O O . ILE B 1 71 ? -11.633 -21.547 2.104 1 98.38 71 ILE B O 1
ATOM 2044 N N . ILE B 1 72 ? -10.781 -20.766 4.02 1 98.25 72 ILE B N 1
ATOM 2045 C CA . ILE B 1 72 ? -9.805 -21.844 4.207 1 98.25 72 ILE B CA 1
ATOM 2046 C C . ILE B 1 72 ? -10.508 -23.188 4.172 1 98.25 72 ILE B C 1
ATOM 2048 O O . ILE B 1 72 ? -11.531 -23.391 4.836 1 98.25 72 ILE B O 1
ATOM 2052 N N . GLY B 1 73 ? -9.961 -24.078 3.299 1 97.31 73 GLY B N 1
ATOM 2053 C CA . GLY B 1 73 ? -10.453 -25.453 3.268 1 97.31 73 GLY B CA 1
ATOM 2054 C C . GLY B 1 73 ? -11.586 -25.656 2.279 1 97.31 73 GLY B C 1
ATOM 2055 O O . GLY B 1 73 ? -12.109 -26.766 2.154 1 97.31 73 GLY B O 1
ATOM 2056 N N . THR B 1 74 ? -12 -24.656 1.604 1 98.12 74 THR B N 1
ATOM 2057 C CA . THR B 1 74 ? -13.07 -24.781 0.621 1 98.12 74 THR B CA 1
ATOM 2058 C C . THR B 1 74 ? -12.508 -24.812 -0.796 1 98.12 74 THR B C 1
ATOM 2060 O O . THR B 1 74 ? -11.344 -24.469 -1.012 1 98.12 74 THR B O 1
ATOM 2063 N N . LYS B 1 75 ? -13.336 -25.219 -1.703 1 98 75 LYS B N 1
ATOM 2064 C CA . LYS B 1 75 ? -12.984 -25.188 -3.119 1 98 75 LYS B CA 1
ATOM 2065 C C . LYS B 1 75 ? -12.586 -23.781 -3.561 1 98 75 LYS B C 1
ATOM 2067 O O . LYS B 1 75 ? -11.703 -23.625 -4.406 1 98 75 LYS B O 1
ATOM 2072 N N . GLY B 1 76 ? -13.219 -22.781 -3.025 1 98.56 76 GLY B N 1
ATOM 2073 C CA . GLY B 1 76 ? -12.984 -21.406 -3.389 1 98.56 76 GLY B CA 1
ATOM 2074 C C . GLY B 1 76 ? -11.539 -20.969 -3.197 1 98.56 76 GLY B C 1
ATOM 2075 O O . GLY B 1 76 ? -11.039 -20.125 -3.932 1 98.56 76 GLY B O 1
ATOM 2076 N N . GLN B 1 77 ? -10.867 -21.578 -2.26 1 98.44 77 GLN B N 1
ATOM 2077 C CA . GLN B 1 77 ? -9.5 -21.172 -1.954 1 98.44 77 GLN B CA 1
ATOM 2078 C C . GLN B 1 77 ? -8.492 -21.969 -2.783 1 98.44 77 GLN B C 1
ATOM 2080 O O . GLN B 1 77 ? -7.305 -21.641 -2.809 1 98.44 77 GLN B O 1
ATOM 2085 N N . GLU B 1 78 ? -8.867 -23.047 -3.426 1 98.62 78 GLU B N 1
ATOM 2086 C CA . GLU B 1 78 ? -7.957 -23.875 -4.199 1 98.62 78 GLU B CA 1
ATOM 2087 C C . GLU B 1 78 ? -7.34 -23.109 -5.355 1 98.62 78 GLU B C 1
ATOM 2089 O O . GLU B 1 78 ? -7.977 -22.203 -5.918 1 98.62 78 GLU B O 1
ATOM 2094 N N . LEU B 1 79 ? -6.098 -23.422 -5.621 1 98.88 79 LEU B N 1
ATOM 2095 C CA . LEU B 1 79 ? -5.48 -22.875 -6.816 1 98.88 79 LEU B CA 1
ATOM 2096 C C . LEU B 1 79 ? -6.258 -23.281 -8.07 1 98.88 79 LEU B C 1
ATOM 2098 O O . LEU B 1 79 ? -6.707 -24.422 -8.18 1 98.88 79 LEU B O 1
ATOM 2102 N N . TYR B 1 80 ? -6.352 -22.406 -9.016 1 98.88 80 TYR B N 1
ATOM 2103 C CA . TYR B 1 80 ? -7.234 -22.594 -10.164 1 98.88 80 TYR B CA 1
ATOM 2104 C C . TYR B 1 80 ? -6.539 -23.391 -11.258 1 98.88 80 TYR B C 1
ATOM 2106 O O . TYR B 1 80 ? -5.406 -23.094 -11.633 1 98.88 80 TYR B O 1
ATOM 2114 N N . GLY B 1 81 ? -7.18 -24.406 -11.773 1 98.19 81 GLY B N 1
ATOM 2115 C CA . GLY B 1 81 ? -6.797 -25.078 -12.992 1 98.19 81 GLY B CA 1
ATOM 2116 C C . GLY B 1 81 ? -5.441 -25.766 -12.898 1 98.19 81 GLY B C 1
ATOM 2117 O O . GLY B 1 81 ? -5.168 -26.484 -11.938 1 98.19 81 GLY B O 1
ATOM 2118 N N . GLU B 1 82 ? -4.656 -25.547 -13.93 1 98.5 82 GLU B N 1
ATOM 2119 C CA . GLU B 1 82 ? -3.377 -26.234 -14.031 1 98.5 82 GLU B CA 1
ATOM 2120 C C . GLU B 1 82 ? -2.406 -25.766 -12.953 1 98.5 82 GLU B C 1
ATOM 2122 O O . GLU B 1 82 ? -1.447 -26.469 -12.617 1 98.5 82 GLU B O 1
ATOM 2127 N N . LEU B 1 83 ? -2.686 -24.594 -12.445 1 98.88 83 LEU B N 1
ATOM 2128 C CA . LEU B 1 83 ? -1.823 -24.125 -11.367 1 98.88 83 LEU B CA 1
ATOM 2129 C C . LEU B 1 83 ? -1.984 -24.984 -10.125 1 98.88 83 LEU B C 1
ATOM 2131 O O . LEU B 1 83 ? -1.02 -25.219 -9.391 1 98.88 83 LEU B O 1
ATOM 2135 N N . GLY B 1 84 ? -3.23 -25.438 -9.883 1 98.75 84 GLY B N 1
ATOM 2136 C CA . GLY B 1 84 ? -3.451 -26.375 -8.797 1 98.75 84 GLY B CA 1
ATOM 2137 C C . GLY B 1 84 ? -2.693 -27.688 -8.984 1 98.75 84 GLY B C 1
ATOM 2138 O O . GLY B 1 84 ? -2.078 -28.188 -8.039 1 98.75 84 GLY B O 1
ATOM 2139 N N . THR B 1 85 ? -2.744 -28.219 -10.148 1 98.5 85 THR B N 1
ATOM 2140 C CA . THR B 1 85 ? -2.02 -29.438 -10.469 1 98.5 85 THR B CA 1
ATOM 2141 C C . THR B 1 85 ? -0.517 -29.25 -10.297 1 98.5 85 THR B C 1
ATOM 2143 O O . THR B 1 85 ? 0.171 -30.109 -9.75 1 98.5 85 THR B O 1
ATOM 2146 N N . TRP B 1 86 ? -0.101 -28.125 -10.789 1 98.88 86 TRP B N 1
ATOM 2147 C CA . TRP B 1 86 ? 1.312 -27.781 -10.648 1 98.88 86 TRP B CA 1
ATOM 2148 C C . TRP B 1 86 ? 1.722 -27.766 -9.18 1 98.88 86 TRP B C 1
ATOM 2150 O O . TRP B 1 86 ? 2.756 -28.328 -8.812 1 98.88 86 TRP B O 1
ATOM 2160 N N . TYR B 1 87 ? 0.966 -27.141 -8.328 1 98.88 87 TYR B N 1
ATOM 2161 C CA . TYR B 1 87 ? 1.293 -27.031 -6.914 1 98.88 87 TYR B CA 1
ATOM 2162 C C . TYR B 1 87 ? 1.309 -28.406 -6.254 1 98.88 87 TYR B C 1
ATOM 2164 O O . TYR B 1 87 ? 2.209 -28.719 -5.469 1 98.88 87 TYR B O 1
ATOM 2172 N N . ASP B 1 88 ? 0.34 -29.234 -6.562 1 98.56 88 ASP B N 1
ATOM 2173 C CA . ASP B 1 88 ? 0.266 -30.578 -5.996 1 98.56 88 ASP B CA 1
ATOM 2174 C C . ASP B 1 88 ? 1.525 -31.375 -6.312 1 98.56 88 ASP B C 1
ATOM 2176 O O . ASP B 1 88 ? 2.008 -32.156 -5.477 1 98.56 88 ASP B O 1
ATOM 2180 N N . LYS B 1 89 ? 2.031 -31.125 -7.449 1 98.56 89 LYS B N 1
ATOM 2181 C CA . LYS B 1 89 ? 3.211 -31.859 -7.902 1 98.56 89 LYS B CA 1
ATOM 2182 C C . LYS B 1 89 ? 4.477 -31.312 -7.238 1 98.56 89 LYS B C 1
ATOM 2184 O O . LYS B 1 89 ? 5.453 -32.062 -7.07 1 98.56 89 LYS B O 1
ATOM 2189 N N . ASN B 1 90 ? 4.422 -30.062 -6.848 1 98.69 90 ASN B N 1
ATOM 2190 C CA . ASN B 1 90 ? 5.672 -29.422 -6.469 1 98.69 90 ASN B CA 1
ATOM 2191 C C . ASN B 1 90 ? 5.664 -29.016 -4.996 1 98.69 90 ASN B C 1
ATOM 2193 O O . ASN B 1 90 ? 6.676 -28.531 -4.477 1 98.69 90 ASN B O 1
ATOM 2197 N N . LYS B 1 91 ? 4.539 -29.203 -4.293 1 98 91 LYS B N 1
ATOM 2198 C CA . LYS B 1 91 ? 4.344 -28.641 -2.965 1 98 91 LYS B CA 1
ATOM 2199 C C . LYS B 1 91 ? 5.355 -29.203 -1.97 1 98 91 LYS B C 1
ATOM 2201 O O . LYS B 1 91 ? 5.598 -28.594 -0.919 1 98 91 LYS B O 1
ATOM 2206 N N . GLU B 1 92 ? 6.031 -30.344 -2.252 1 97.94 92 GLU B N 1
ATOM 2207 C CA . GLU B 1 92 ? 7.023 -30.906 -1.351 1 97.94 92 GLU B CA 1
ATOM 2208 C C . GLU B 1 92 ? 8.414 -30.344 -1.621 1 97.94 92 GLU B C 1
ATOM 2210 O O . GLU B 1 92 ? 9.344 -30.562 -0.849 1 97.94 92 GLU B O 1
ATOM 2215 N N . ASN B 1 93 ? 8.57 -29.641 -2.744 1 98.19 93 ASN B N 1
ATOM 2216 C CA . ASN B 1 93 ? 9.812 -28.938 -3.025 1 98.19 93 ASN B CA 1
ATOM 2217 C C . ASN B 1 93 ? 10.047 -27.797 -2.035 1 98.19 93 ASN B C 1
ATOM 2219 O O . ASN B 1 93 ? 9.188 -26.922 -1.868 1 98.19 93 ASN B O 1
ATOM 2223 N N . LYS B 1 94 ? 11.203 -27.781 -1.45 1 97.31 94 LYS B N 1
ATOM 2224 C CA . LYS B 1 94 ? 11.523 -26.812 -0.406 1 97.31 94 LYS B CA 1
ATOM 2225 C C . LYS B 1 94 ? 11.547 -25.391 -0.965 1 97.31 94 LYS B C 1
ATOM 2227 O O . LYS B 1 94 ? 11.445 -24.422 -0.212 1 97.31 94 LYS B O 1
ATOM 2232 N N . SER B 1 95 ? 11.695 -25.266 -2.277 1 98.38 95 SER B N 1
ATOM 2233 C CA . SER B 1 95 ? 11.727 -23.953 -2.912 1 98.38 95 SER B CA 1
ATOM 2234 C C . SER B 1 95 ? 10.32 -23.453 -3.236 1 98.38 95 SER B C 1
ATOM 2236 O O . SER B 1 95 ? 10.156 -22.359 -3.771 1 98.38 95 SER B O 1
ATOM 2238 N N . VAL B 1 96 ? 9.344 -24.266 -2.969 1 98.88 96 VAL B N 1
ATOM 2239 C CA . VAL B 1 96 ? 7.957 -23.859 -3.16 1 98.88 96 VAL B CA 1
ATOM 2240 C C . VAL B 1 96 ? 7.324 -23.531 -1.812 1 98.88 96 VAL B C 1
ATOM 2242 O O . VAL B 1 96 ? 7.305 -24.359 -0.903 1 98.88 96 VAL B O 1
ATOM 2245 N N . LEU B 1 97 ? 6.875 -22.281 -1.718 1 98.88 97 LEU B N 1
ATOM 2246 C CA . LEU B 1 97 ? 6.25 -21.797 -0.495 1 98.88 97 LEU B CA 1
ATOM 2247 C C . LEU B 1 97 ? 4.758 -21.562 -0.705 1 98.88 97 LEU B C 1
ATOM 2249 O O . LEU B 1 97 ? 4.328 -21.219 -1.811 1 98.88 97 LEU B O 1
ATOM 2253 N N . TYR B 1 98 ? 4.008 -21.75 0.298 1 98.81 98 TYR B N 1
ATOM 2254 C CA . TYR B 1 98 ? 2.609 -21.344 0.369 1 98.81 98 TYR B CA 1
ATOM 2255 C C . TYR B 1 98 ? 2.385 -20.375 1.528 1 98.81 98 TYR B C 1
ATOM 2257 O O . TYR B 1 98 ? 2.598 -20.734 2.689 1 98.81 98 TYR B O 1
ATOM 2265 N N . ILE B 1 99 ? 1.961 -19.188 1.23 1 98.88 99 ILE B N 1
ATOM 2266 C CA . ILE B 1 99 ? 1.839 -18.109 2.191 1 98.88 99 ILE B CA 1
ATOM 2267 C C . ILE B 1 99 ? 0.383 -17.656 2.279 1 98.88 99 ILE B C 1
ATOM 2269 O O . ILE B 1 99 ? -0.068 -16.828 1.474 1 98.88 99 ILE B O 1
ATOM 2273 N N . PRO B 1 100 ? -0.412 -18.203 3.24 1 98.75 100 PRO B N 1
ATOM 2274 C CA . PRO B 1 100 ? -1.739 -17.625 3.463 1 98.75 100 PRO B CA 1
ATOM 2275 C C . PRO B 1 100 ? -1.678 -16.188 3.967 1 98.75 100 PRO B C 1
ATOM 2277 O O . PRO B 1 100 ? -0.936 -15.883 4.906 1 98.75 100 PRO B O 1
ATOM 2280 N N . LYS B 1 101 ? -2.426 -15.312 3.342 1 98.62 101 LYS B N 1
ATOM 2281 C CA . LYS B 1 101 ? -2.385 -13.906 3.734 1 98.62 101 LYS B CA 1
ATOM 2282 C C . LYS B 1 101 ? -3.77 -13.406 4.133 1 98.62 101 LYS B C 1
ATOM 2284 O O . LYS B 1 101 ? -4.762 -13.711 3.467 1 98.62 101 LYS B O 1
ATOM 2289 N N . PRO B 1 102 ? -3.846 -12.633 5.199 1 97.19 102 PRO B N 1
ATOM 2290 C CA . PRO B 1 102 ? -5.141 -12.117 5.652 1 97.19 102 PRO B CA 1
ATOM 2291 C C . PRO B 1 102 ? -5.535 -10.82 4.957 1 97.19 102 PRO B C 1
ATOM 2293 O O . PRO B 1 102 ? -6.68 -10.375 5.066 1 97.19 102 PRO B O 1
ATOM 2296 N N . GLU B 1 103 ? -4.59 -10.188 4.309 1 97.12 103 GLU B N 1
ATOM 2297 C CA . GLU B 1 103 ? -4.789 -8.852 3.74 1 97.12 103 GLU B CA 1
ATOM 2298 C C . GLU B 1 103 ? -4.188 -8.758 2.34 1 97.12 103 GLU B C 1
ATOM 2300 O O . GLU B 1 103 ? -3.492 -9.672 1.893 1 97.12 103 GLU B O 1
ATOM 2305 N N . TYR B 1 104 ? -4.355 -7.578 1.624 1 98.56 104 TYR B N 1
ATOM 2306 C CA . TYR B 1 104 ? -3.996 -7.398 0.222 1 98.56 104 TYR B CA 1
ATOM 2307 C C . TYR B 1 104 ? -2.496 -7.574 0.016 1 98.56 104 TYR B C 1
ATOM 2309 O O . TYR B 1 104 ? -2.07 -8.266 -0.912 1 98.56 104 TYR B O 1
ATOM 2317 N N . ASP B 1 105 ? -1.656 -6.926 0.836 1 98.88 105 ASP B N 1
ATOM 2318 C CA . ASP B 1 105 ? -0.201 -7.043 0.831 1 98.88 105 ASP B CA 1
ATOM 2319 C C . ASP B 1 105 ? 0.243 -8.398 1.376 1 98.88 105 ASP B C 1
ATOM 2321 O O . ASP B 1 105 ? 0.027 -8.703 2.551 1 98.88 105 ASP B O 1
ATOM 2325 N N . ALA B 1 106 ? 0.922 -9.18 0.584 1 98.94 106 ALA B N 1
ATOM 2326 C CA . ALA B 1 106 ? 1.306 -10.539 0.949 1 98.94 106 ALA B CA 1
ATOM 2327 C C . ALA B 1 106 ? 2.299 -10.539 2.107 1 98.94 106 ALA B C 1
ATOM 2329 O O . ALA B 1 106 ? 2.535 -11.578 2.732 1 98.94 106 ALA B O 1
ATOM 2330 N N . PHE B 1 107 ? 2.877 -9.43 2.41 1 98.88 107 PHE B N 1
ATOM 2331 C CA . PHE B 1 107 ? 3.859 -9.336 3.482 1 98.88 107 PHE B CA 1
ATOM 2332 C C . PHE B 1 107 ? 3.191 -8.953 4.797 1 98.88 107 PHE B C 1
ATOM 2334 O O . PHE B 1 107 ? 3.801 -9.062 5.863 1 98.88 107 PHE B O 1
ATOM 2341 N N . PHE B 1 108 ? 1.93 -8.422 4.738 1 98.69 108 PHE B N 1
ATOM 2342 C CA . PHE B 1 108 ? 1.26 -7.914 5.93 1 98.69 108 PHE B CA 1
ATOM 2343 C C . PHE B 1 108 ? 0.835 -9.055 6.84 1 98.69 108 PHE B C 1
ATOM 2345 O O . PHE B 1 108 ? -0.069 -9.828 6.504 1 98.69 108 PHE B O 1
ATOM 2352 N N . ASN B 1 109 ? 1.453 -9.203 8.008 1 98.12 109 ASN B N 1
ATOM 2353 C CA . ASN B 1 109 ? 1.142 -10.195 9.031 1 98.12 109 ASN B CA 1
ATOM 2354 C C . ASN B 1 109 ? 1.312 -11.617 8.5 1 98.12 109 ASN B C 1
ATOM 2356 O O . ASN B 1 109 ? 0.453 -12.469 8.727 1 98.12 109 ASN B O 1
ATOM 2360 N N . THR B 1 110 ? 2.346 -11.914 7.727 1 98.81 110 THR B N 1
ATOM 2361 C CA . THR B 1 110 ? 2.758 -13.227 7.238 1 98.81 110 THR B CA 1
ATOM 2362 C C . THR B 1 110 ? 4.246 -13.453 7.492 1 98.81 110 THR B C 1
ATOM 2364 O O . THR B 1 110 ? 4.941 -12.562 7.988 1 98.81 110 THR B O 1
ATOM 2367 N N . ASN B 1 111 ? 4.723 -14.609 7.203 1 98.75 111 ASN B N 1
ATOM 2368 C CA . ASN B 1 111 ? 6.145 -14.898 7.359 1 98.75 111 ASN B CA 1
ATOM 2369 C C . ASN B 1 111 ? 6.879 -14.844 6.023 1 98.75 111 ASN B C 1
ATOM 2371 O O . ASN B 1 111 ? 7.969 -15.406 5.887 1 98.75 111 ASN B O 1
ATOM 2375 N N . LEU B 1 112 ? 6.297 -14.18 5.008 1 98.88 112 LEU B N 1
ATOM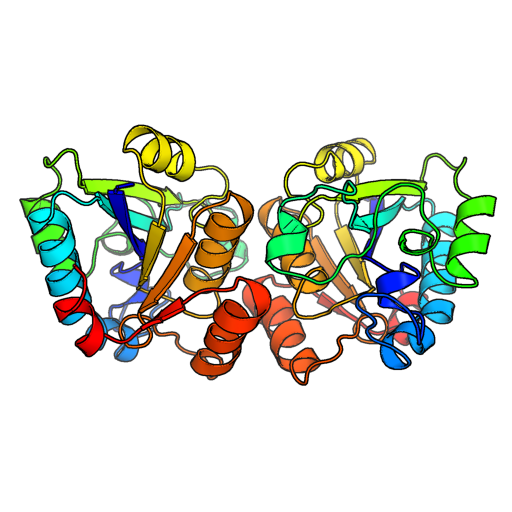 2376 C CA . LEU B 1 112 ? 6.871 -14.148 3.668 1 98.88 112 LEU B CA 1
ATOM 2377 C C . LEU B 1 112 ? 8.273 -13.547 3.686 1 98.88 112 LEU B C 1
ATOM 2379 O O . LEU B 1 112 ? 9.195 -14.094 3.08 1 98.88 112 LEU B O 1
ATOM 2383 N N . GLU B 1 113 ? 8.414 -12.391 4.344 1 98.88 113 GLU B N 1
ATOM 2384 C CA . GLU B 1 113 ? 9.727 -11.75 4.406 1 98.88 113 GLU B CA 1
ATOM 2385 C C . GLU B 1 113 ? 10.773 -12.695 4.984 1 98.88 113 GLU B C 1
ATOM 2387 O O . GLU B 1 113 ? 11.859 -12.859 4.414 1 98.88 113 GLU B O 1
ATOM 2392 N N . GLU B 1 114 ? 10.422 -13.328 6.117 1 98.75 114 GLU B N 1
ATOM 2393 C CA . GLU B 1 114 ? 11.336 -14.25 6.777 1 98.75 114 GLU B CA 1
ATOM 2394 C C . GLU B 1 114 ? 11.727 -15.398 5.852 1 98.75 114 GLU B C 1
ATOM 2396 O O . GLU B 1 114 ? 12.898 -15.773 5.766 1 98.75 114 GLU B O 1
ATOM 2401 N N . GLU B 1 115 ? 10.742 -15.945 5.16 1 98.81 115 GLU B N 1
ATOM 2402 C CA . GLU B 1 115 ? 10.977 -17.062 4.254 1 98.81 115 GLU B CA 1
ATOM 2403 C C . GLU B 1 115 ? 11.898 -16.656 3.104 1 98.81 115 GLU B C 1
ATOM 2405 O O . GLU B 1 115 ? 12.805 -17.406 2.736 1 98.81 115 GLU B O 1
ATOM 2410 N N . LEU B 1 116 ? 11.68 -15.5 2.527 1 98.81 116 LEU B N 1
ATOM 2411 C CA . LEU B 1 116 ? 12.469 -15.039 1.389 1 98.81 116 LEU B CA 1
ATOM 2412 C C . LEU B 1 116 ? 13.906 -14.75 1.806 1 98.81 116 LEU B C 1
ATOM 2414 O O . LEU B 1 116 ? 14.852 -15.094 1.085 1 98.81 116 LEU B O 1
ATOM 2418 N N . LEU B 1 117 ? 14.086 -14.133 2.959 1 98.56 117 LEU B N 1
ATOM 2419 C CA . LEU B 1 117 ? 15.43 -13.844 3.455 1 98.56 117 LEU B CA 1
ATOM 2420 C C . LEU B 1 117 ? 16.188 -15.141 3.754 1 98.56 117 LEU B C 1
ATOM 2422 O O . LEU B 1 117 ? 17.359 -15.258 3.422 1 98.56 117 LEU B O 1
ATOM 2426 N N . ALA B 1 118 ? 15.484 -16.078 4.383 1 98.31 118 ALA B N 1
ATOM 2427 C CA . ALA B 1 118 ? 16.094 -17.375 4.688 1 98.31 118 ALA B CA 1
ATOM 2428 C C . ALA B 1 118 ? 16.547 -18.078 3.414 1 98.31 118 ALA B C 1
ATOM 2430 O O . ALA B 1 118 ? 17.516 -18.844 3.432 1 98.31 118 ALA B O 1
ATOM 2431 N N . ALA B 1 119 ? 15.914 -17.781 2.309 1 98.31 119 ALA B N 1
ATOM 2432 C CA . ALA B 1 119 ? 16.219 -18.422 1.029 1 98.31 119 ALA B CA 1
ATOM 2433 C C . ALA B 1 119 ? 17.203 -17.578 0.224 1 98.31 119 ALA B C 1
ATOM 2435 O O . ALA B 1 119 ? 17.469 -17.859 -0.948 1 98.31 119 ALA B O 1
ATOM 2436 N N . ASP B 1 120 ? 17.672 -16.5 0.816 1 98.06 120 ASP B N 1
ATOM 2437 C CA . ASP B 1 120 ? 18.656 -15.617 0.206 1 98.06 120 ASP B CA 1
ATOM 2438 C C . ASP B 1 120 ? 18.109 -14.953 -1.049 1 98.06 120 ASP B C 1
ATOM 2440 O O . ASP B 1 120 ? 18.797 -14.852 -2.064 1 98.06 120 ASP B O 1
ATOM 2444 N N . VAL B 1 121 ? 16.875 -14.625 -0.948 1 98.62 121 VAL B N 1
ATOM 2445 C CA . VAL B 1 121 ? 16.219 -13.953 -2.068 1 98.62 121 VAL B CA 1
ATOM 2446 C C . VAL B 1 121 ? 16.5 -12.453 -1.998 1 98.62 121 VAL B C 1
ATOM 2448 O O . VAL B 1 121 ? 16.422 -11.844 -0.926 1 98.62 121 VAL B O 1
ATOM 2451 N N . GLY B 1 122 ? 16.797 -11.836 -3.15 1 98.19 122 GLY B N 1
ATOM 2452 C CA . GLY B 1 122 ? 17.016 -10.398 -3.199 1 98.19 122 GLY B CA 1
ATOM 2453 C C . GLY B 1 122 ? 16.078 -9.688 -4.168 1 98.19 122 GLY B C 1
ATOM 2454 O O . GLY B 1 122 ? 15.93 -8.469 -4.109 1 98.19 122 GLY B O 1
ATOM 2455 N N . GLU B 1 123 ? 15.508 -10.391 -5.098 1 98.44 123 GLU B N 1
ATOM 2456 C CA . GLU B 1 123 ? 14.641 -9.859 -6.148 1 98.44 123 GLU B CA 1
ATOM 2457 C C . GLU B 1 123 ? 13.367 -10.695 -6.285 1 98.44 123 GLU B C 1
ATOM 2459 O O . GLU B 1 123 ? 13.43 -11.922 -6.344 1 98.44 123 GLU B O 1
ATOM 2464 N N . VAL B 1 124 ? 12.219 -9.984 -6.285 1 98.81 124 VAL B N 1
ATOM 2465 C CA . VAL B 1 124 ? 10.961 -10.719 -6.367 1 98.81 124 VAL B CA 1
ATOM 2466 C C . VAL B 1 124 ? 10.211 -10.32 -7.637 1 98.81 124 VAL B C 1
ATOM 2468 O O . VAL B 1 124 ? 10.188 -9.148 -8.008 1 98.81 124 VAL B O 1
ATOM 2471 N N . TYR B 1 125 ? 9.695 -11.297 -8.352 1 98.88 125 TYR B N 1
ATOM 2472 C CA . TYR B 1 125 ? 8.789 -11.172 -9.484 1 98.88 125 TYR B CA 1
ATOM 2473 C C . TYR B 1 125 ? 7.344 -11.391 -9.055 1 98.88 125 TYR B C 1
ATOM 2475 O O . TYR B 1 125 ? 7.043 -12.352 -8.344 1 98.88 125 TYR B O 1
ATOM 2483 N N . VAL B 1 126 ? 6.461 -10.508 -9.477 1 98.94 126 VAL B N 1
ATOM 2484 C CA . VAL B 1 126 ? 5.082 -10.594 -9.008 1 98.94 126 VAL B CA 1
ATOM 2485 C C . VAL B 1 126 ? 4.148 -10.828 -10.195 1 98.94 126 VAL B C 1
ATOM 2487 O O . VAL B 1 126 ? 4.285 -10.188 -11.234 1 98.94 126 VAL B O 1
ATOM 2490 N N . VAL B 1 127 ? 3.25 -11.766 -10.078 1 98.94 127 VAL B N 1
ATOM 2491 C CA . VAL B 1 127 ? 2.221 -12.109 -11.055 1 98.94 127 VAL B CA 1
ATOM 2492 C C . VAL B 1 127 ? 0.904 -12.398 -10.344 1 98.94 127 VAL B C 1
ATOM 2494 O O . VAL B 1 127 ? 0.881 -12.594 -9.125 1 98.94 127 VAL B O 1
ATOM 2497 N N . GLY B 1 128 ? -0.161 -12.445 -11.102 1 98.94 128 GLY B N 1
ATOM 2498 C CA . GLY B 1 128 ? -1.447 -12.836 -10.539 1 98.94 128 GLY B CA 1
ATOM 2499 C C . GLY B 1 128 ? -2.447 -11.695 -10.5 1 98.94 128 GLY B C 1
ATOM 2500 O O . GLY B 1 128 ? -2.502 -10.875 -11.414 1 98.94 128 GLY B O 1
ATOM 2501 N N . VAL B 1 129 ? -3.363 -11.75 -9.461 1 98.88 129 VAL B N 1
ATOM 2502 C CA . VAL B 1 129 ? -4.473 -10.805 -9.414 1 98.88 129 VAL B CA 1
ATOM 2503 C C . VAL B 1 129 ? -4.586 -10.211 -8.008 1 98.88 129 VAL B C 1
ATOM 2505 O O . VAL B 1 129 ? -4.184 -10.844 -7.027 1 98.88 129 VAL B O 1
ATOM 2508 N N . CYS B 1 130 ? -5.246 -9.031 -7.988 1 98.62 130 CYS B N 1
ATOM 2509 C CA . CYS B 1 130 ? -5.488 -8.07 -9.055 1 98.62 130 CYS B CA 1
ATOM 2510 C C . CYS B 1 130 ? -4.344 -7.066 -9.156 1 98.62 130 CYS B C 1
ATOM 2512 O O . CYS B 1 130 ? -3.828 -6.605 -8.133 1 98.62 130 CYS B O 1
ATOM 2514 N N . THR B 1 131 ? -3.988 -6.586 -10.297 1 98.94 131 THR B N 1
ATOM 2515 C CA . THR B 1 131 ? -2.875 -5.68 -10.562 1 98.94 131 THR B CA 1
ATOM 2516 C C . THR B 1 131 ? -2.949 -4.457 -9.648 1 98.94 131 THR B C 1
ATOM 2518 O O . THR B 1 131 ? -1.949 -4.07 -9.039 1 98.94 131 THR B O 1
ATOM 2521 N N . ASP B 1 132 ? -4.156 -3.891 -9.477 1 98.81 132 ASP B N 1
ATOM 2522 C CA . ASP B 1 132 ? -4.332 -2.602 -8.812 1 98.81 132 ASP B CA 1
ATOM 2523 C C . ASP B 1 132 ? -4.684 -2.783 -7.336 1 98.81 132 ASP B C 1
ATOM 2525 O O . ASP B 1 132 ? -4.992 -1.813 -6.645 1 98.81 132 ASP B O 1
ATOM 2529 N N . ILE B 1 133 ? -4.75 -4.023 -6.824 1 98.69 133 ILE B N 1
ATOM 2530 C CA . ILE B 1 133 ? -5.102 -4.301 -5.438 1 98.69 133 ILE B CA 1
ATOM 2531 C C . ILE B 1 133 ? -3.986 -5.105 -4.773 1 98.69 133 ILE B C 1
ATOM 2533 O O . ILE B 1 133 ? -2.994 -4.535 -4.312 1 98.69 133 ILE B O 1
ATOM 2537 N N . CYS B 1 134 ? -4.113 -6.445 -4.781 1 98.88 134 CYS B N 1
ATOM 2538 C CA . CYS B 1 134 ? -3.178 -7.281 -4.039 1 98.88 134 CYS B CA 1
ATOM 2539 C C . CYS B 1 134 ? -1.8 -7.27 -4.691 1 98.88 134 CYS B C 1
ATOM 2541 O O . CYS B 1 134 ? -0.78 -7.289 -3.996 1 98.88 134 CYS B O 1
ATOM 2543 N N . ASN B 1 135 ? -1.714 -7.328 -6.031 1 98.94 135 ASN B N 1
ATOM 2544 C CA . ASN B 1 135 ? -0.411 -7.262 -6.684 1 98.94 135 ASN B CA 1
ATOM 2545 C C . ASN B 1 135 ? 0.323 -5.969 -6.344 1 98.94 135 ASN B C 1
ATOM 2547 O O . ASN B 1 135 ? 1.485 -5.996 -5.934 1 98.94 135 ASN B O 1
ATOM 2551 N N . PHE B 1 136 ? -0.391 -4.875 -6.523 1 98.94 136 PHE B N 1
ATOM 2552 C CA . PHE B 1 136 ? 0.195 -3.559 -6.293 1 98.94 136 PHE B CA 1
ATOM 2553 C C . PHE B 1 136 ? 0.703 -3.436 -4.863 1 98.94 136 PHE B C 1
ATOM 2555 O O . PHE B 1 136 ? 1.841 -3.02 -4.637 1 98.94 136 PHE B O 1
ATOM 2562 N N . LEU B 1 137 ? -0.135 -3.801 -3.902 1 98.94 137 LEU B N 1
ATOM 2563 C CA . LEU B 1 137 ? 0.216 -3.633 -2.496 1 98.94 137 LEU B CA 1
ATOM 2564 C C . LEU B 1 137 ? 1.285 -4.641 -2.08 1 98.94 137 LEU B C 1
ATOM 2566 O O . LEU B 1 137 ? 2.104 -4.352 -1.203 1 98.94 137 LEU B O 1
ATOM 2570 N N . THR B 1 138 ? 1.338 -5.805 -2.732 1 99 138 THR B N 1
ATOM 2571 C CA . THR B 1 138 ? 2.412 -6.762 -2.492 1 99 138 THR B CA 1
ATOM 2572 C C . THR B 1 138 ? 3.736 -6.238 -3.037 1 99 138 THR B C 1
ATOM 2574 O O . THR B 1 138 ? 4.781 -6.391 -2.4 1 99 138 THR B O 1
ATOM 2577 N N . VAL B 1 139 ? 3.734 -5.617 -4.254 1 98.94 139 VAL B N 1
ATOM 2578 C CA . VAL B 1 139 ? 4.938 -5.008 -4.809 1 98.94 139 VAL B CA 1
ATOM 2579 C C . VAL B 1 139 ? 5.445 -3.918 -3.863 1 98.94 139 VAL B C 1
ATOM 2581 O O . VAL B 1 139 ? 6.645 -3.84 -3.584 1 98.94 139 VAL B O 1
ATOM 2584 N N . TYR B 1 140 ? 4.574 -3.104 -3.348 1 98.94 140 TYR B N 1
ATOM 2585 C CA . TYR B 1 140 ? 4.977 -2.104 -2.365 1 98.94 140 TYR B CA 1
ATOM 2586 C C . TYR B 1 140 ? 5.574 -2.762 -1.13 1 98.94 140 TYR B C 1
ATOM 2588 O O . TYR B 1 140 ? 6.59 -2.299 -0.604 1 98.94 140 TYR B O 1
ATOM 2596 N N . GLY B 1 141 ? 4.859 -3.799 -0.615 1 98.88 141 GLY B N 1
ATOM 2597 C CA . GLY B 1 141 ? 5.375 -4.508 0.546 1 98.88 141 GLY B CA 1
ATOM 2598 C C . GLY B 1 141 ? 6.797 -5 0.362 1 98.88 141 GLY B C 1
ATOM 2599 O O . GLY B 1 141 ? 7.617 -4.895 1.275 1 98.88 141 GLY B O 1
ATOM 2600 N N . ALA B 1 142 ? 7.07 -5.535 -0.789 1 98.94 142 ALA B N 1
ATOM 2601 C CA . ALA B 1 142 ? 8.422 -5.992 -1.105 1 98.94 142 ALA B CA 1
ATOM 2602 C C . ALA B 1 142 ? 9.398 -4.82 -1.151 1 98.94 142 ALA B C 1
ATOM 2604 O O . ALA B 1 142 ? 10.461 -4.863 -0.519 1 98.94 142 ALA B O 1
ATOM 2605 N N . TYR B 1 143 ? 9.016 -3.756 -1.83 1 98.69 143 TYR B N 1
ATOM 2606 C CA . TYR B 1 143 ? 9.836 -2.561 -1.979 1 98.69 143 TYR B CA 1
ATOM 2607 C C . TYR B 1 143 ? 10.203 -1.977 -0.621 1 98.69 143 TYR B C 1
ATOM 2609 O O . TYR B 1 143 ? 11.367 -1.684 -0.359 1 98.69 143 TYR B O 1
ATOM 2617 N N . ALA B 1 144 ? 9.227 -1.886 0.219 1 98.19 144 ALA B N 1
ATOM 2618 C CA . ALA B 1 144 ? 9.414 -1.267 1.528 1 98.19 144 ALA B CA 1
ATOM 2619 C C . ALA B 1 144 ? 10.398 -2.072 2.379 1 98.19 144 ALA B C 1
ATOM 2621 O O . ALA B 1 144 ? 10.977 -1.548 3.332 1 98.19 144 ALA B O 1
ATOM 2622 N N . ARG B 1 145 ? 10.578 -3.287 2.02 1 97.88 145 ARG B N 1
ATOM 2623 C CA . ARG B 1 145 ? 11.422 -4.18 2.812 1 97.88 145 ARG B CA 1
ATOM 2624 C C . ARG B 1 145 ? 12.781 -4.379 2.154 1 97.88 145 ARG B C 1
ATOM 2626 O O . ARG B 1 145 ? 13.578 -5.207 2.598 1 97.88 145 ARG B O 1
ATOM 2633 N N . GLY B 1 146 ? 13.008 -3.699 1.038 1 96.88 146 GLY B N 1
ATOM 2634 C CA . GLY B 1 146 ? 14.336 -3.635 0.453 1 96.88 146 GLY B CA 1
ATOM 2635 C C . GLY B 1 146 ? 14.531 -4.613 -0.69 1 96.88 146 GLY B C 1
ATOM 2636 O O . GLY B 1 146 ? 15.633 -4.719 -1.241 1 96.88 146 GLY B O 1
ATOM 2637 N N . PHE B 1 147 ? 13.523 -5.387 -1.086 1 98.38 147 PHE B N 1
ATOM 2638 C CA . PHE B 1 147 ? 13.625 -6.266 -2.244 1 98.38 147 PHE B CA 1
ATOM 2639 C C . PHE B 1 147 ? 13.578 -5.461 -3.539 1 98.38 147 PHE B C 1
ATOM 2641 O O . PHE B 1 147 ? 12.82 -4.496 -3.646 1 98.38 147 PHE B O 1
ATOM 2648 N N . LYS B 1 148 ? 14.398 -5.848 -4.504 1 98.06 148 LYS B N 1
ATOM 2649 C CA . LYS B 1 148 ? 14.117 -5.398 -5.863 1 98.06 148 LYS B CA 1
ATOM 2650 C C . LYS B 1 148 ? 12.859 -6.059 -6.418 1 98.06 148 LYS B C 1
ATOM 2652 O O . LYS B 1 148 ? 12.602 -7.238 -6.152 1 98.06 148 LYS B O 1
ATOM 2657 N N . THR B 1 149 ? 12.078 -5.305 -7.137 1 98.81 149 THR B N 1
ATOM 2658 C CA . THR B 1 149 ? 10.797 -5.848 -7.586 1 98.81 149 THR B CA 1
ATOM 2659 C C . THR B 1 149 ? 10.703 -5.828 -9.109 1 98.81 149 THR B C 1
ATOM 2661 O O . THR B 1 149 ? 11.219 -4.91 -9.758 1 98.81 149 THR B O 1
ATOM 2664 N N . VAL B 1 150 ? 10.102 -6.836 -9.656 1 98.81 150 VAL B N 1
ATOM 2665 C CA . VAL B 1 150 ? 9.812 -6.961 -11.078 1 98.81 150 VAL B CA 1
ATOM 2666 C C . VAL B 1 150 ? 8.344 -7.328 -11.273 1 98.81 150 VAL B C 1
ATOM 2668 O O . VAL B 1 150 ? 7.824 -8.227 -10.602 1 98.81 150 VAL B O 1
ATOM 2671 N N . ALA B 1 151 ? 7.676 -6.609 -12.094 1 98.88 151 ALA B N 1
ATOM 2672 C CA . ALA B 1 151 ? 6.309 -6.945 -12.492 1 98.88 151 ALA B CA 1
ATOM 2673 C C . ALA B 1 151 ? 6.277 -7.547 -13.891 1 98.88 151 ALA B C 1
ATOM 2675 O O . ALA B 1 151 ? 6.801 -6.957 -14.836 1 98.88 151 ALA B O 1
ATOM 2676 N N . ILE B 1 152 ? 5.793 -8.727 -13.977 1 98.81 152 ILE B N 1
ATOM 2677 C CA . ILE B 1 152 ? 5.582 -9.297 -15.297 1 98.81 152 ILE B CA 1
ATOM 2678 C C . ILE B 1 152 ? 4.23 -8.844 -15.844 1 98.81 152 ILE B C 1
ATOM 2680 O O . ILE B 1 152 ? 3.191 -9.422 -15.516 1 98.81 152 ILE B O 1
ATOM 2684 N N . TYR B 1 153 ? 4.258 -7.91 -16.688 1 98.69 153 TYR B N 1
ATOM 2685 C CA . TYR B 1 153 ? 3.092 -7.129 -17.109 1 98.69 153 TYR B CA 1
ATOM 2686 C C . TYR B 1 153 ? 1.974 -8.039 -17.594 1 98.69 153 TYR B C 1
ATOM 2688 O O . TYR B 1 153 ? 0.832 -7.93 -17.141 1 98.69 153 TYR B O 1
ATOM 2696 N N . ASP B 1 154 ? 2.307 -8.953 -18.516 1 98.56 154 ASP B N 1
ATOM 2697 C CA . ASP B 1 154 ? 1.279 -9.75 -19.188 1 98.56 154 ASP B CA 1
ATOM 2698 C C . ASP B 1 154 ? 0.945 -11 -18.375 1 98.56 154 ASP B C 1
ATOM 2700 O O . ASP B 1 154 ? 0.283 -11.914 -18.875 1 98.56 154 ASP B O 1
ATOM 2704 N N . GLN B 1 155 ? 1.41 -11.086 -17.094 1 98.81 155 GLN B N 1
ATOM 2705 C CA . GLN B 1 155 ? 0.99 -12.125 -16.172 1 98.81 155 GLN B CA 1
ATOM 2706 C C . GLN B 1 155 ? 0.332 -11.531 -14.922 1 98.81 155 GLN B C 1
ATOM 2708 O O . GLN B 1 155 ? 0.239 -12.188 -13.891 1 98.81 155 GLN B O 1
ATOM 2713 N N . MET B 1 156 ? 0.021 -10.312 -14.953 1 98.81 156 MET B N 1
ATOM 2714 C CA . MET B 1 156 ? -0.854 -9.609 -14.023 1 98.81 156 MET B CA 1
ATOM 2715 C C . MET B 1 156 ? -2.119 -9.125 -14.719 1 98.81 156 MET B C 1
ATOM 2717 O O . MET B 1 156 ? -2.088 -8.773 -15.898 1 98.81 156 MET B O 1
ATOM 2721 N N . THR B 1 157 ? -3.131 -9.18 -14.016 1 98.75 157 THR B N 1
ATOM 2722 C CA . THR B 1 157 ? -4.359 -8.641 -14.586 1 98.75 157 THR B CA 1
ATOM 2723 C C . THR B 1 157 ? -5.316 -8.195 -13.484 1 98.75 157 THR B C 1
ATOM 2725 O O . THR B 1 157 ? -5.066 -8.43 -12.305 1 98.75 157 THR B O 1
ATOM 2728 N N . THR B 1 158 ? -6.25 -7.449 -13.805 1 98.31 158 THR B N 1
ATOM 2729 C CA . THR B 1 158 ? -7.312 -6.969 -12.93 1 98.31 158 THR B CA 1
ATOM 2730 C C . THR B 1 158 ? -8.633 -6.859 -13.68 1 98.31 158 THR B C 1
ATOM 2732 O O . THR B 1 158 ? -8.695 -7.145 -14.883 1 98.31 158 THR B O 1
ATOM 2735 N N . PHE B 1 159 ? -9.68 -6.566 -12.969 1 95.81 159 PHE B N 1
ATOM 2736 C CA . PHE B 1 159 ? -11 -6.5 -13.578 1 95.81 159 PHE B CA 1
ATOM 2737 C C . PHE B 1 159 ? -11.422 -5.051 -13.789 1 95.81 159 PHE B C 1
ATOM 2739 O O . PHE B 1 159 ? -12.555 -4.781 -14.195 1 95.81 159 PHE B O 1
ATOM 2746 N N . THR B 1 160 ? -10.57 -4.082 -13.445 1 96.06 160 THR B N 1
ATOM 2747 C CA . THR B 1 160 ? -10.836 -2.658 -13.617 1 96.06 160 THR B CA 1
ATOM 2748 C C . THR B 1 160 ? -10.055 -2.104 -14.805 1 96.06 160 THR B C 1
ATOM 2750 O O . THR B 1 160 ? -9.352 -2.844 -15.492 1 96.06 160 THR B O 1
ATOM 2753 N N . GLN B 1 161 ? -10.188 -0.807 -15.039 1 96.69 161 GLN B N 1
ATOM 2754 C CA . GLN B 1 161 ? -9.445 -0.133 -16.094 1 96.69 161 GLN B CA 1
ATOM 2755 C C . GLN B 1 161 ? -8.102 0.371 -15.586 1 96.69 161 GLN B C 1
ATOM 2757 O O . GLN B 1 161 ? -7.41 1.129 -16.281 1 96.69 161 GLN B O 1
ATOM 2762 N N . ASN B 1 162 ? -7.656 -0.128 -14.406 1 98.06 162 ASN B N 1
ATOM 2763 C CA . ASN B 1 162 ? -6.547 0.495 -13.695 1 98.06 162 ASN B CA 1
ATOM 2764 C C . ASN B 1 162 ? -5.227 -0.212 -13.984 1 98.06 162 ASN B C 1
ATOM 2766 O O . ASN B 1 162 ? -4.191 0.135 -13.406 1 98.06 162 ASN B O 1
ATOM 2770 N N . GLN B 1 163 ? -5.184 -1.22 -14.906 1 98.31 163 GLN B N 1
ATOM 2771 C CA . GLN B 1 163 ? -3.998 -2.029 -15.164 1 98.31 163 GLN B CA 1
ATOM 2772 C C . GLN B 1 163 ? -2.781 -1.15 -15.438 1 98.31 163 GLN B C 1
ATOM 2774 O O . GLN B 1 163 ? -1.794 -1.2 -14.695 1 98.31 163 GLN B O 1
ATOM 2779 N N . ASP B 1 164 ? -2.924 -0.228 -16.375 1 98.5 164 ASP B N 1
ATOM 2780 C CA . ASP B 1 164 ? -1.772 0.54 -16.844 1 98.5 164 ASP B CA 1
ATOM 2781 C C . ASP B 1 164 ? -1.362 1.591 -15.812 1 98.5 164 ASP B C 1
ATOM 2783 O O . ASP B 1 164 ? -0.172 1.802 -15.578 1 98.5 164 ASP B O 1
ATOM 2787 N N . VAL B 1 165 ? -2.268 2.244 -15.188 1 98.62 165 VAL B N 1
ATOM 2788 C CA . VAL B 1 165 ? -1.969 3.303 -14.227 1 98.62 165 VAL B CA 1
ATOM 2789 C C . VAL B 1 165 ? -1.206 2.727 -13.039 1 98.62 165 VAL B C 1
ATOM 2791 O O . VAL B 1 165 ? -0.22 3.309 -12.586 1 98.62 165 VAL B O 1
ATOM 2794 N N . PHE B 1 166 ? -1.594 1.573 -12.578 1 98.88 166 PHE B N 1
ATOM 2795 C CA . PHE B 1 166 ? -0.974 1.001 -11.391 1 98.88 166 PHE B CA 1
ATOM 2796 C C . PHE B 1 166 ? 0.362 0.354 -11.734 1 98.88 166 PHE B C 1
ATOM 2798 O O . PHE B 1 166 ? 1.289 0.361 -10.914 1 98.88 166 PHE B O 1
ATOM 2805 N N . ILE B 1 167 ? 0.487 -0.188 -12.93 1 98.88 167 ILE B N 1
ATOM 2806 C CA . ILE B 1 167 ? 1.786 -0.695 -13.359 1 98.88 167 ILE B CA 1
ATOM 2807 C C . ILE B 1 167 ? 2.771 0.463 -13.5 1 98.88 167 ILE B C 1
ATOM 2809 O O . ILE B 1 167 ? 3.926 0.36 -13.078 1 98.88 167 ILE B O 1
ATOM 2813 N N . GLN B 1 168 ? 2.307 1.524 -14.086 1 98.62 168 GLN B N 1
ATOM 2814 C CA . GLN B 1 168 ? 3.158 2.705 -14.211 1 98.62 168 GLN B CA 1
ATOM 2815 C C . GLN B 1 168 ? 3.557 3.238 -12.836 1 98.62 168 GLN B C 1
ATOM 2817 O O . GLN B 1 168 ? 4.688 3.689 -12.648 1 98.62 168 GLN B O 1
ATOM 2822 N N . GLN B 1 169 ? 2.635 3.229 -11.906 1 98.75 169 GLN B N 1
ATOM 2823 C CA . GLN B 1 169 ? 2.92 3.664 -10.547 1 98.75 169 GLN B CA 1
ATOM 2824 C C . GLN B 1 169 ? 3.977 2.777 -9.891 1 98.75 169 GLN B C 1
ATOM 2826 O O . GLN B 1 169 ? 4.867 3.271 -9.195 1 98.75 169 GLN B O 1
ATOM 2831 N N . MET B 1 170 ? 3.908 1.437 -10.109 1 98.88 170 MET B N 1
ATOM 2832 C CA . MET B 1 170 ? 4.941 0.529 -9.617 1 98.88 170 MET B CA 1
ATOM 2833 C C . MET B 1 170 ? 6.312 0.917 -10.172 1 98.88 170 MET B C 1
ATOM 2835 O O . MET B 1 170 ? 7.297 0.946 -9.43 1 98.88 170 MET B O 1
ATOM 2839 N N . GLU B 1 171 ? 6.312 1.202 -11.43 1 98.75 171 GLU B N 1
ATOM 2840 C CA . GLU B 1 171 ? 7.566 1.543 -12.094 1 98.75 171 GLU B CA 1
ATOM 2841 C C . GLU B 1 171 ? 8.125 2.867 -11.578 1 98.75 171 GLU B C 1
ATOM 2843 O O . GLU B 1 171 ? 9.289 2.949 -11.195 1 98.75 171 GLU B O 1
ATOM 2848 N N . SER B 1 172 ? 7.312 3.898 -11.562 1 98.12 172 SER B N 1
ATOM 2849 C CA . SER B 1 172 ? 7.766 5.262 -11.297 1 98.12 172 SER B CA 1
ATOM 2850 C C . SER B 1 172 ? 8.062 5.465 -9.812 1 98.12 172 SER B C 1
ATOM 2852 O O . SER B 1 172 ? 8.992 6.199 -9.461 1 98.12 172 SER B O 1
ATOM 2854 N N . ILE B 1 173 ? 7.285 4.762 -8.945 1 98.06 173 ILE B N 1
ATOM 2855 C CA . ILE B 1 173 ? 7.359 5.09 -7.527 1 98.06 173 ILE B CA 1
ATOM 2856 C C . ILE B 1 173 ? 8.117 3.992 -6.781 1 98.06 173 ILE B C 1
ATOM 2858 O O . ILE B 1 173 ? 9.008 4.277 -5.984 1 98.06 173 ILE B O 1
ATOM 2862 N N . PHE B 1 174 ? 7.812 2.748 -7.078 1 98.44 174 PHE B N 1
ATOM 2863 C CA . PHE B 1 174 ? 8.484 1.659 -6.387 1 98.44 174 PHE B CA 1
ATOM 2864 C C . PHE B 1 174 ? 9.75 1.239 -7.133 1 98.44 174 PHE B C 1
ATOM 2866 O O . PHE B 1 174 ? 10.453 0.323 -6.707 1 98.44 174 PHE B O 1
ATOM 2873 N N . LYS B 1 175 ? 10 1.853 -8.281 1 98.38 175 LYS B N 1
ATOM 2874 C CA . LYS B 1 175 ? 11.156 1.538 -9.117 1 98.38 175 LYS B CA 1
ATOM 2875 C C . LYS B 1 175 ? 11.133 0.079 -9.555 1 98.38 175 LYS B C 1
ATOM 2877 O O . LYS B 1 175 ? 12.188 -0.555 -9.68 1 98.38 175 LYS B O 1
ATOM 2882 N N . THR B 1 176 ? 9.945 -0.39 -9.742 1 98.81 176 THR B N 1
ATOM 2883 C CA . THR B 1 176 ? 9.742 -1.756 -10.211 1 98.81 176 THR B CA 1
ATOM 2884 C C . THR B 1 176 ? 10.102 -1.883 -11.688 1 98.81 176 THR B C 1
ATOM 2886 O O . THR B 1 176 ? 9.688 -1.059 -12.5 1 98.81 176 THR B O 1
ATOM 2889 N N . LYS B 1 177 ? 10.922 -2.879 -11.969 1 98.69 177 LYS B N 1
ATOM 2890 C CA . LYS B 1 177 ? 11.164 -3.189 -13.375 1 98.69 177 LYS B CA 1
ATOM 2891 C C . LYS B 1 177 ? 9.961 -3.885 -14.008 1 98.69 177 LYS B C 1
ATOM 2893 O O . LYS B 1 177 ? 9.383 -4.801 -13.414 1 98.69 177 LYS B O 1
ATOM 2898 N N . ILE B 1 178 ? 9.539 -3.367 -15.203 1 98.81 178 ILE B N 1
ATOM 2899 C CA . ILE B 1 178 ? 8.422 -3.977 -15.922 1 98.81 178 ILE B CA 1
ATOM 2900 C C . ILE B 1 178 ? 8.953 -4.852 -17.047 1 98.81 178 ILE B C 1
ATOM 2902 O O . ILE B 1 178 ? 9.727 -4.391 -17.891 1 98.81 178 ILE B O 1
ATOM 2906 N N . VAL B 1 179 ? 8.547 -6.113 -17.047 1 98.25 179 VAL B N 1
ATOM 2907 C CA . VAL B 1 179 ? 8.977 -7.023 -18.094 1 98.25 179 VAL B CA 1
ATOM 2908 C C . VAL B 1 179 ? 7.762 -7.754 -18.672 1 98.25 179 VAL B C 1
ATOM 2910 O O . VAL B 1 179 ? 6.656 -7.641 -18.141 1 98.25 179 VAL B O 1
ATOM 2913 N N . TYR B 1 180 ? 7.984 -8.43 -19.766 1 97.5 180 TYR B N 1
ATOM 2914 C CA . TYR B 1 180 ? 6.977 -9.266 -20.406 1 97.5 180 TYR B CA 1
ATOM 2915 C C . TYR B 1 180 ? 7.414 -10.727 -20.422 1 97.5 180 TYR B C 1
ATOM 2917 O O . TYR B 1 180 ? 8.602 -11.023 -20.266 1 97.5 180 TYR B O 1
ATOM 2925 N N . THR B 1 181 ? 6.418 -11.602 -20.562 1 96.5 181 THR B N 1
ATOM 2926 C CA . THR B 1 181 ? 6.703 -13.031 -20.672 1 96.5 181 THR B CA 1
ATOM 2927 C C . THR B 1 181 ? 7.832 -13.281 -21.656 1 96.5 181 THR B C 1
ATOM 2929 O O . THR B 1 181 ? 8.703 -14.125 -21.422 1 96.5 181 THR B O 1
ATOM 2932 N N . SER B 1 182 ? 7.875 -12.531 -22.688 1 94.44 182 SER B N 1
ATOM 2933 C CA . SER B 1 182 ? 8.859 -12.711 -23.766 1 94.44 182 SER B CA 1
ATOM 2934 C C . SER B 1 182 ? 10.258 -12.359 -23.281 1 94.44 182 SER B C 1
ATOM 2936 O O . SER B 1 182 ? 11.25 -12.789 -23.875 1 94.44 182 SER B O 1
ATOM 2938 N N . ASP B 1 183 ? 10.375 -11.586 -22.219 1 93.62 183 ASP B N 1
ATOM 2939 C CA . ASP B 1 183 ? 11.664 -11.148 -21.703 1 93.62 183 ASP B CA 1
ATOM 2940 C C . ASP B 1 183 ? 12.273 -12.203 -20.781 1 93.62 183 ASP B C 1
ATOM 2942 O O . ASP B 1 183 ? 13.461 -12.141 -20.453 1 93.62 183 ASP B O 1
ATOM 2946 N N . LEU B 1 184 ? 11.484 -13.148 -20.219 1 90.56 184 LEU B N 1
ATOM 2947 C CA . LEU B 1 184 ? 11.914 -14.078 -19.188 1 90.56 184 LEU B CA 1
ATOM 2948 C C . LEU B 1 184 ? 12.883 -15.109 -19.75 1 90.56 184 LEU B C 1
ATOM 2950 O O . LEU B 1 184 ? 13.711 -15.664 -19.016 1 90.56 184 LEU B O 1
ATOM 2954 N N . GLU B 1 185 ? 12.789 -15.383 -21.047 1 73.44 185 GLU B N 1
ATOM 2955 C CA . GLU B 1 185 ? 13.719 -16.344 -21.641 1 73.44 185 GLU B CA 1
ATOM 2956 C C . GLU B 1 185 ? 15.148 -15.805 -21.625 1 73.44 185 GLU B C 1
ATOM 2958 O O . GLU B 1 185 ? 16.109 -16.578 -21.703 1 73.44 185 GLU B O 1
ATOM 2963 N N . LYS B 1 186 ? 15.117 -14.492 -21.438 1 65.06 186 LYS B N 1
ATOM 2964 C CA . LYS B 1 186 ? 16.422 -13.852 -21.375 1 65.06 186 LYS B CA 1
ATOM 2965 C C . LYS B 1 186 ? 16.906 -13.727 -19.922 1 65.06 186 LYS B C 1
ATOM 2967 O O . LYS B 1 186 ? 17.984 -13.172 -19.672 1 65.06 186 LYS B O 1
ATOM 2972 N N . LEU B 1 187 ? 16.078 -14.133 -19.078 1 60.59 187 LEU B N 1
ATOM 2973 C CA . LEU B 1 187 ? 16.422 -14.055 -17.656 1 60.59 187 LEU B CA 1
ATOM 2974 C C . LEU B 1 187 ? 17.594 -14.984 -17.328 1 60.59 187 LEU B C 1
ATOM 2976 O O . LEU B 1 187 ? 17.547 -16.172 -17.641 1 60.59 187 LEU B O 1
ATOM 2980 N N . GLU B 1 188 ? 18.859 -14.438 -17.312 1 55.16 188 GLU B N 1
ATOM 2981 C CA . GLU B 1 188 ? 20.062 -15.195 -16.984 1 55.16 188 GLU B CA 1
ATOM 2982 C C . GLU B 1 188 ? 20 -15.719 -15.547 1 55.16 188 GLU B C 1
ATOM 2984 O O . GLU B 1 188 ? 19.391 -15.094 -14.68 1 55.16 188 GLU B O 1
#

Secondary structure (DSSP, 8-state):
--EEEEEEE--BHHHHSTT-TT---HHHHHHHHHHHHHHHHHHHTT-EEEEEEE-B-TT-GGGGTS-S--BTTSGGGSBPTHHHHHHHHHTTSTTEEEEEESSSSTTTTSSHHHHHHHTTEEEEEEEEE-IIIIIHHHHHHHHHTT-EEEEEEEEEE-SSS-HHHHHHHHHHHH-PEEE-GGGGGG--/--EEEEEEE--BHHHHSTT-TT---HHHHHHHHHHHHHHHHHHHTT-EEEEEEE-B-TT-GGGGTS-S--BTTSGGGSBPTHHHHHHHHHTTSTTEEEEEESSSSTTTTSSHHHHHHHTTEEEEEEEEE-IIIIIHHHHHHHHHTT-EEEEEEEEEE-SSS-HHHHHHHHHHHS-PEEE-HHHHTT--